Protein AF-A0A954LHK4-F1 (afdb_monomer_lite)

Foldseek 3Di:
DADFLLRLVVVVVVDPVDDFDAADDDDDPPDDDDDDDDPDAFEAADAVQLTQKDKNVSAQDLDDPDVVLLQQLQVVLCVVQVLQVLDDDDPDDSSVSVVVLLVVLQVVQQPDDDPDDPDGGQDAQLSSQLVVVVSSVVSVRDGDCNHQNDSSSVSLNSSLSSSRSRMHMAGDVCSQVVVVVCVVVVHHYYYDYSDYPCRVSVSVVRVCVVPDDDPPD

pLDDT: mean 91.32, std 6.83, range [47.91, 98.25]

Sequence (217 aa):
MAKTLQEYADWLDEREDLLWPKPPKAEAPKATPFLKPVSGVRVVAWNLYGTLLRIADGDLLFEVPQELRMQIALEKVDGEFNMWNHMYRKPIAPWKYLLEQYQKFLERQRMVGTKHKGDVPEVNSSQVWRQILAQLEEKDYEYDTDLYGDMEELSEKVAYFYHASLQGVEAAPNALDALKRVANNHLAQGVIADAQPFTLPQFLRCLKTQGTLPPLG

Secondary structure (DSSP, 8-state):
-PPPHHHHHHHHHT-TT-----PPPP---SS----PPPTT--EEEE-TBTTTEEETTSS--SS-S-HHHHHHHHHHHHHHHT-GGGS---SS-HHHHHHHHHHHHHHHHHTSPPSSTTPPPPP-HHHHHHHHHHHHHTTT----HHHH-SHHHHHHHHHHHHHHHHS-EEEPTTHHHHHHHHHHTT-EEEE-S---TTHHHHHHHHHHTTSPPPP--

Radius of gyration: 19.49 Å; chains: 1; bounding box: 48×43×49 Å

Structure (mmCIF, N/CA/C/O backbone):
data_AF-A0A954LHK4-F1
#
_entry.id   AF-A0A954LHK4-F1
#
loop_
_atom_site.group_PDB
_atom_site.id
_atom_site.type_symbol
_atom_site.label_atom_id
_atom_site.label_alt_id
_atom_site.label_comp_id
_atom_site.label_asym_id
_atom_site.label_entity_id
_atom_site.label_seq_id
_atom_site.pdbx_PDB_ins_code
_atom_site.Cartn_x
_atom_site.Cartn_y
_atom_site.Cartn_z
_atom_site.occupancy
_atom_site.B_iso_or_equiv
_atom_site.auth_seq_id
_atom_site.auth_comp_id
_atom_site.auth_asym_id
_atom_site.auth_atom_id
_atom_site.pdbx_PDB_model_num
ATOM 1 N N . MET A 1 1 ? 9.747 -22.593 -2.222 1.00 70.75 1 MET A N 1
ATOM 2 C CA . MET A 1 1 ? 8.441 -21.902 -2.221 1.00 70.75 1 MET A CA 1
ATOM 3 C C . MET A 1 1 ? 8.739 -20.456 -1.933 1.00 70.75 1 MET A C 1
ATOM 5 O O . MET A 1 1 ? 9.497 -20.212 -0.999 1.00 70.75 1 MET A O 1
ATOM 9 N N . ALA A 1 2 ? 8.208 -19.556 -2.752 1.00 91.25 2 ALA A N 1
ATOM 10 C CA . ALA A 1 2 ? 8.415 -18.132 -2.575 1.00 91.25 2 ALA A CA 1
ATOM 11 C C . ALA A 1 2 ? 7.829 -17.618 -1.263 1.00 91.25 2 ALA A C 1
ATOM 13 O O . ALA A 1 2 ? 6.961 -18.264 -0.670 1.00 91.25 2 ALA A O 1
ATOM 14 N N . LYS A 1 3 ? 8.306 -16.454 -0.807 1.00 93.06 3 LYS A N 1
ATOM 15 C CA . LYS A 1 3 ? 7.706 -15.785 0.348 1.00 93.06 3 LYS A CA 1
ATOM 16 C C . LYS A 1 3 ? 6.280 -15.374 -0.003 1.00 93.06 3 LYS A C 1
ATOM 18 O O . LYS A 1 3 ? 6.045 -14.717 -1.021 1.00 93.06 3 LYS A O 1
ATOM 23 N N . THR A 1 4 ? 5.339 -15.676 0.880 1.00 95.44 4 THR A N 1
ATOM 24 C CA . THR A 1 4 ? 4.012 -15.053 0.854 1.00 95.44 4 THR A CA 1
ATOM 25 C C . THR A 1 4 ? 4.139 -13.534 0.996 1.00 95.44 4 THR A C 1
ATOM 27 O O . THR A 1 4 ? 5.152 -13.014 1.469 1.00 95.44 4 THR A O 1
ATOM 30 N N . LEU A 1 5 ? 3.097 -12.785 0.630 1.00 94.94 5 LEU A N 1
ATOM 31 C CA . LEU A 1 5 ? 3.099 -11.326 0.777 1.00 94.94 5 LEU A CA 1
ATOM 32 C C . LEU A 1 5 ? 3.326 -10.872 2.231 1.00 94.94 5 LEU A C 1
ATOM 34 O O . LEU A 1 5 ? 4.011 -9.880 2.469 1.00 94.94 5 LEU A O 1
ATOM 38 N N . GLN A 1 6 ? 2.804 -11.626 3.205 1.00 93.19 6 GLN A N 1
ATOM 39 C CA . GLN A 1 6 ? 3.033 -11.371 4.629 1.00 93.19 6 GLN A CA 1
ATOM 40 C C . GLN A 1 6 ? 4.496 -11.611 5.023 1.00 93.19 6 GLN A C 1
ATOM 42 O O . GLN A 1 6 ? 5.084 -10.765 5.688 1.00 93.19 6 GLN A O 1
ATOM 47 N N . GLU A 1 7 ? 5.097 -12.723 4.594 1.00 94.38 7 GLU A N 1
ATOM 48 C CA . GLU A 1 7 ? 6.509 -13.025 4.873 1.00 94.38 7 GLU A CA 1
ATOM 49 C C . GLU A 1 7 ? 7.456 -12.046 4.174 1.00 94.38 7 GLU A C 1
ATOM 51 O O . GLU A 1 7 ? 8.513 -11.727 4.712 1.00 94.38 7 GLU A O 1
ATOM 56 N N . TYR A 1 8 ? 7.089 -11.560 2.986 1.00 95.50 8 TYR A N 1
ATOM 57 C CA . TYR A 1 8 ? 7.820 -10.503 2.292 1.00 95.50 8 TYR A CA 1
ATOM 58 C C . TYR A 1 8 ? 7.736 -9.176 3.055 1.00 95.50 8 TYR A C 1
ATOM 60 O O . TYR A 1 8 ? 8.753 -8.519 3.258 1.00 95.50 8 TYR A O 1
ATOM 68 N N . ALA A 1 9 ? 6.546 -8.804 3.535 1.00 93.12 9 ALA A N 1
ATOM 69 C CA . ALA A 1 9 ? 6.359 -7.605 4.345 1.00 93.12 9 ALA A CA 1
ATOM 70 C C . ALA A 1 9 ? 7.125 -7.668 5.677 1.00 93.12 9 ALA A C 1
ATOM 72 O O . ALA A 1 9 ? 7.743 -6.676 6.053 1.00 93.12 9 ALA A O 1
ATOM 73 N N . ASP A 1 10 ? 7.109 -8.818 6.361 1.00 91.75 10 ASP A N 1
ATOM 74 C CA . ASP A 1 10 ? 7.865 -9.025 7.601 1.00 91.75 10 ASP A CA 1
ATOM 75 C C . ASP A 1 10 ? 9.392 -9.011 7.320 1.00 91.75 10 ASP A C 1
ATOM 77 O O . ASP A 1 10 ? 10.141 -8.386 8.063 1.00 91.75 10 ASP A O 1
ATOM 81 N N . TRP A 1 11 ? 9.860 -9.591 6.203 1.00 93.94 11 TRP A N 1
ATOM 82 C CA . TRP A 1 11 ? 11.271 -9.519 5.774 1.00 93.94 11 TRP A CA 1
ATOM 83 C C . TRP A 1 11 ? 11.741 -8.085 5.478 1.00 93.94 11 TRP A C 1
ATOM 85 O O . TRP A 1 11 ? 12.868 -7.721 5.809 1.00 93.94 11 TRP A O 1
ATOM 95 N N . LEU A 1 12 ? 10.886 -7.246 4.886 1.00 93.38 12 LEU A N 1
ATOM 96 C CA . LEU A 1 12 ? 11.200 -5.834 4.637 1.00 93.38 12 LEU A CA 1
ATOM 97 C C . LEU A 1 12 ? 11.361 -5.014 5.926 1.00 93.38 12 LEU A C 1
ATOM 99 O O . LEU A 1 12 ? 12.085 -4.021 5.915 1.00 93.38 12 LEU A O 1
ATOM 103 N N . ASP A 1 13 ? 10.709 -5.403 7.025 1.00 87.50 13 ASP A N 1
ATOM 104 C CA . ASP A 1 13 ? 10.853 -4.729 8.323 1.00 87.50 13 ASP A CA 1
ATOM 105 C C . ASP A 1 13 ? 12.205 -5.037 8.996 1.00 87.50 13 ASP A C 1
ATOM 107 O O . ASP A 1 13 ? 12.680 -4.246 9.811 1.00 87.50 13 ASP A O 1
ATOM 111 N N . GLU A 1 14 ? 12.842 -6.157 8.642 1.00 90.94 14 GLU A N 1
ATOM 112 C CA . GLU A 1 14 ? 14.173 -6.550 9.133 1.00 90.94 14 GLU A CA 1
ATOM 113 C C . GLU A 1 14 ? 15.313 -5.805 8.413 1.00 90.94 14 GLU A C 1
ATOM 115 O O . GLU A 1 14 ? 16.465 -5.847 8.849 1.00 90.94 14 GLU A O 1
ATOM 120 N N . ARG A 1 15 ? 15.008 -5.106 7.312 1.00 92.25 15 ARG A N 1
ATOM 121 C CA . ARG A 1 15 ? 15.984 -4.386 6.488 1.00 92.25 15 ARG A CA 1
ATOM 122 C C . ARG A 1 15 ? 16.238 -2.971 6.996 1.00 92.25 15 ARG A C 1
ATOM 124 O O . ARG A 1 15 ? 15.402 -2.080 6.865 1.00 92.25 15 ARG A O 1
ATOM 131 N N . GLU A 1 16 ? 17.446 -2.736 7.503 1.00 88.56 16 GLU A N 1
ATOM 132 C CA . GLU A 1 16 ? 17.881 -1.414 7.982 1.00 88.56 16 GLU A CA 1
ATOM 133 C C . GLU A 1 16 ? 18.228 -0.428 6.850 1.00 88.56 16 GLU A C 1
ATOM 135 O O . GLU A 1 16 ? 18.296 0.780 7.080 1.00 88.56 16 GLU A O 1
ATOM 140 N N . ASP A 1 17 ? 18.440 -0.916 5.624 1.00 90.31 17 ASP A N 1
ATOM 141 C CA . ASP A 1 17 ? 18.815 -0.093 4.469 1.00 90.31 17 ASP A CA 1
ATOM 142 C C . ASP A 1 17 ? 17.629 0.671 3.847 1.00 90.31 17 ASP A C 1
ATOM 144 O O . ASP A 1 17 ? 17.823 1.610 3.069 1.00 90.31 17 ASP A O 1
ATOM 148 N N . LEU A 1 18 ? 16.394 0.321 4.222 1.00 90.50 18 LEU A N 1
ATOM 149 C CA . LEU A 1 18 ? 15.172 0.914 3.685 1.00 90.50 18 LEU A CA 1
ATOM 150 C C . LEU A 1 18 ? 14.596 1.987 4.621 1.00 90.50 18 LEU A C 1
ATOM 152 O O . LEU A 1 18 ? 14.140 1.726 5.731 1.00 90.50 18 LEU A O 1
ATOM 156 N N . LEU A 1 19 ? 14.542 3.229 4.133 1.00 91.00 19 LEU A N 1
ATOM 157 C CA . LEU A 1 19 ? 13.935 4.348 4.860 1.00 91.00 19 LEU A CA 1
ATOM 158 C C . LEU A 1 19 ? 12.483 4.568 4.438 1.00 91.00 19 LEU A C 1
ATOM 160 O O . LEU A 1 19 ? 12.226 5.182 3.403 1.00 91.00 19 LEU A O 1
ATOM 164 N N . TRP A 1 20 ? 11.521 4.123 5.240 1.00 93.19 20 TRP A N 1
ATOM 165 C CA . TRP A 1 20 ? 10.095 4.309 4.951 1.00 93.19 20 TRP A CA 1
ATOM 166 C C . TRP A 1 20 ? 9.589 5.712 5.333 1.00 93.19 20 TRP A C 1
ATOM 168 O O . TRP A 1 20 ? 9.984 6.244 6.379 1.00 93.19 20 TRP A O 1
ATOM 178 N N . PRO A 1 21 ? 8.698 6.332 4.532 1.00 94.31 21 PRO A N 1
ATOM 179 C CA . PRO A 1 21 ? 8.002 7.541 4.958 1.00 94.31 21 PRO A CA 1
ATOM 180 C C . PRO A 1 21 ? 7.190 7.269 6.231 1.00 94.31 21 PRO A C 1
ATOM 182 O O . PRO A 1 21 ? 6.645 6.184 6.427 1.00 94.31 21 PRO A O 1
ATOM 185 N N . LYS A 1 22 ? 7.066 8.281 7.091 1.00 92.38 22 LYS A N 1
ATOM 186 C CA . LYS A 1 22 ? 6.182 8.243 8.264 1.00 92.38 22 LYS A CA 1
ATOM 187 C C . LYS A 1 22 ? 4.987 9.163 8.035 1.00 92.38 22 LYS A C 1
ATOM 189 O O . LYS A 1 22 ? 5.164 10.222 7.427 1.00 92.38 22 LYS A O 1
ATOM 194 N N . PRO A 1 23 ? 3.785 8.798 8.506 1.00 92.06 23 PRO A N 1
ATOM 195 C CA . PRO A 1 23 ? 2.666 9.726 8.467 1.00 92.06 23 PRO A CA 1
ATOM 196 C C . PRO A 1 23 ? 2.958 10.951 9.364 1.00 92.06 23 PRO A C 1
ATOM 198 O O . PRO A 1 23 ? 3.746 10.847 10.313 1.00 92.06 23 PRO A O 1
ATOM 201 N N . PRO A 1 24 ? 2.346 12.123 9.094 1.00 86.88 24 PRO A N 1
ATOM 202 C CA . PRO A 1 24 ? 2.445 13.308 9.953 1.00 86.88 24 PRO A CA 1
ATOM 203 C C . PRO A 1 24 ? 2.086 12.977 11.401 1.00 86.88 24 PRO A C 1
ATOM 205 O O . PRO A 1 24 ? 1.338 12.038 11.625 1.00 86.88 24 PRO A O 1
ATOM 208 N N . LYS A 1 25 ? 2.554 13.730 12.402 1.00 86.94 25 LYS A N 1
ATOM 209 C CA . LYS A 1 25 ? 2.157 13.484 13.803 1.00 86.94 25 LYS A CA 1
ATOM 210 C C . LYS A 1 25 ? 0.661 13.756 14.001 1.00 86.94 25 LYS A C 1
ATOM 212 O O . LYS A 1 25 ? 0.128 14.705 13.439 1.00 86.94 25 LYS A O 1
ATOM 217 N N . ALA A 1 26 ? -0.008 12.936 14.814 1.00 84.00 26 ALA A N 1
ATOM 218 C CA . ALA A 1 26 ? -1.402 13.181 15.170 1.00 84.00 26 ALA A CA 1
ATOM 219 C C . ALA A 1 26 ? -1.487 14.398 16.086 1.00 84.00 26 ALA A C 1
ATOM 221 O O . ALA A 1 26 ? -0.853 14.429 17.142 1.00 84.00 26 ALA A O 1
ATOM 222 N N . GLU A 1 27 ? -2.322 15.358 15.712 1.00 82.94 27 GLU A N 1
ATOM 223 C CA . GLU A 1 27 ? -2.696 16.468 16.575 1.00 82.94 27 GLU A CA 1
ATOM 224 C C . GLU A 1 27 ? -4.107 16.219 17.094 1.00 82.94 27 GLU A C 1
ATOM 226 O O . GLU A 1 27 ? -5.072 16.161 16.332 1.00 82.94 27 GLU A O 1
ATOM 231 N N . ALA A 1 28 ? -4.230 16.023 18.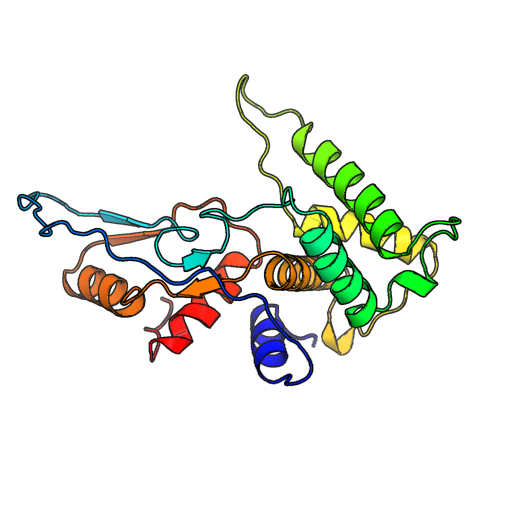408 1.00 80.25 28 ALA A N 1
ATOM 232 C CA . ALA A 1 28 ? -5.539 15.877 19.021 1.00 80.25 28 ALA A CA 1
ATOM 233 C C . ALA A 1 28 ? -6.287 17.219 18.937 1.00 80.25 28 ALA A C 1
ATOM 235 O O . ALA A 1 28 ? -5.720 18.254 19.314 1.00 80.25 28 ALA A O 1
ATOM 236 N N . PRO A 1 29 ? -7.554 17.237 18.490 1.00 82.75 29 PRO A N 1
ATOM 237 C CA . PRO A 1 29 ? -8.342 18.456 18.525 1.00 82.75 29 PRO A CA 1
ATOM 238 C C . PRO A 1 29 ? -8.488 18.929 19.976 1.00 82.75 29 PRO A C 1
ATOM 240 O O . PRO A 1 29 ? -8.662 18.125 20.893 1.00 82.75 29 PRO A O 1
ATOM 243 N N . LYS A 1 30 ? -8.458 20.249 20.194 1.00 85.62 30 LYS A N 1
ATOM 244 C CA . LYS A 1 30 ? -8.741 20.868 21.502 1.00 85.62 30 LYS A CA 1
ATOM 245 C C . LYS A 1 30 ? -10.246 20.834 21.795 1.00 85.62 30 LYS A C 1
ATOM 247 O O . LYS A 1 30 ? -10.891 21.873 21.889 1.00 85.62 30 LYS A O 1
ATOM 252 N N . ALA A 1 31 ? -10.805 19.635 21.892 1.00 84.94 31 ALA A N 1
ATOM 253 C CA . ALA A 1 31 ? -12.215 19.391 22.147 1.00 84.94 31 ALA A CA 1
ATOM 254 C C . ALA A 1 31 ? -12.370 18.356 23.263 1.00 84.94 31 ALA A C 1
ATOM 256 O O . ALA A 1 31 ? -11.647 17.363 23.309 1.00 84.94 31 ALA A O 1
ATOM 257 N N . THR A 1 32 ? -13.330 18.576 24.161 1.00 83.06 32 THR A N 1
ATOM 258 C CA . THR A 1 32 ? -13.725 17.565 25.143 1.00 83.06 32 THR A CA 1
ATOM 259 C C . THR A 1 32 ? -14.507 16.471 24.415 1.00 83.06 32 THR A C 1
ATOM 261 O O . THR A 1 32 ? -15.541 16.787 23.820 1.00 83.06 32 THR A O 1
ATOM 264 N N . PRO A 1 33 ? -14.060 15.202 24.441 1.00 78.44 33 PRO A N 1
ATOM 265 C CA . PRO A 1 33 ? -14.815 14.117 23.835 1.00 78.44 33 PRO A CA 1
ATOM 266 C C . PRO A 1 33 ? -16.199 14.028 24.481 1.00 78.44 33 PRO A C 1
ATOM 268 O O . PRO A 1 33 ? -16.317 13.874 25.696 1.00 78.44 33 PRO A O 1
ATOM 271 N N . PHE A 1 34 ? -17.251 14.128 23.674 1.00 82.56 34 PHE A N 1
ATOM 272 C CA . PHE A 1 34 ? -18.621 13.943 24.127 1.00 82.56 34 PHE A CA 1
ATOM 273 C C . PHE A 1 34 ? -19.373 13.100 23.107 1.00 82.56 34 PHE A C 1
ATOM 275 O O . PHE A 1 34 ? -19.507 13.481 21.947 1.00 82.56 34 PHE A O 1
ATOM 282 N N . LEU A 1 35 ? -19.885 11.958 23.554 1.00 77.44 35 LEU A N 1
ATOM 283 C CA . LEU A 1 35 ? -20.769 11.116 22.767 1.00 77.44 35 LEU A CA 1
ATOM 284 C C . LEU A 1 35 ? -21.918 10.670 23.668 1.00 77.44 35 LEU A C 1
ATOM 286 O O . LEU A 1 35 ? -21.689 10.077 24.723 1.00 77.44 35 LEU A O 1
ATOM 290 N N . LYS A 1 36 ? -23.160 10.954 23.263 1.00 85.25 36 LYS A N 1
ATOM 291 C CA . LYS A 1 36 ? -24.324 10.350 23.919 1.00 85.25 36 LYS A CA 1
ATOM 292 C C . LYS A 1 36 ? -24.290 8.847 23.630 1.00 85.25 36 LYS A C 1
ATOM 294 O O . LYS A 1 36 ? -24.187 8.497 22.454 1.00 85.25 36 LYS A O 1
ATOM 299 N N . PRO A 1 37 ? -24.378 7.968 24.643 1.00 80.12 37 PRO A N 1
ATOM 300 C CA . PRO A 1 37 ? -24.417 6.534 24.403 1.00 80.12 37 PRO A CA 1
ATOM 301 C C . PRO A 1 37 ? -25.537 6.187 23.421 1.00 80.12 37 PRO A C 1
ATOM 303 O O . PRO A 1 37 ? -26.701 6.515 23.656 1.00 80.12 37 PRO A O 1
ATOM 306 N N . VAL A 1 38 ? -25.176 5.545 22.312 1.00 82.25 38 VAL A N 1
ATOM 307 C CA . VAL A 1 38 ? -26.138 5.024 21.340 1.00 82.25 38 VAL A CA 1
ATOM 308 C C . VAL A 1 38 ? -26.489 3.605 21.768 1.00 82.25 38 VAL A C 1
ATOM 310 O O . VAL A 1 38 ? -25.616 2.741 21.857 1.00 82.25 38 VAL A O 1
ATOM 313 N N . SER A 1 39 ? -27.760 3.361 22.077 1.00 85.88 39 SER A N 1
ATOM 314 C CA . SER A 1 39 ? -28.251 2.026 22.415 1.00 85.88 39 SER A CA 1
ATOM 315 C C . SER A 1 39 ? -28.561 1.217 21.152 1.00 85.88 39 SER A C 1
ATOM 317 O O . SER A 1 39 ? -28.798 1.764 20.078 1.00 85.88 39 SER A O 1
ATOM 319 N N . GLY A 1 40 ? -28.550 -0.113 21.272 1.00 88.62 40 GLY A N 1
ATOM 320 C CA . GLY A 1 40 ? -28.952 -1.005 20.178 1.00 88.62 40 GLY A CA 1
ATOM 321 C C . GLY A 1 40 ? -27.881 -1.281 19.118 1.00 88.62 40 GLY A C 1
ATOM 322 O O . GLY A 1 40 ? -28.173 -1.995 18.163 1.00 88.62 40 GLY A O 1
ATOM 323 N N . VAL A 1 41 ? -26.646 -0.797 19.290 1.00 89.56 41 VAL A N 1
ATOM 324 C CA . VAL A 1 41 ? -25.524 -1.175 18.415 1.00 89.56 41 VAL A CA 1
ATOM 325 C C . VAL A 1 41 ? -25.293 -2.689 18.502 1.00 89.56 41 VAL A C 1
ATOM 327 O O . VAL A 1 41 ? -25.293 -3.275 19.588 1.00 89.56 41 VAL A O 1
ATOM 330 N N . ARG A 1 42 ? -25.152 -3.332 17.339 1.00 91.44 42 ARG A N 1
ATOM 331 C CA . ARG A 1 42 ? -24.885 -4.776 17.194 1.00 91.44 42 ARG A CA 1
ATOM 332 C C . ARG A 1 42 ? -23.645 -5.069 16.355 1.00 91.44 42 ARG A C 1
ATOM 334 O O . ARG A 1 42 ? -23.046 -6.127 16.519 1.00 91.44 42 ARG A O 1
ATOM 341 N N . VAL A 1 43 ? -23.287 -4.138 15.470 1.00 93.94 43 VAL A N 1
ATOM 342 C CA . VAL A 1 43 ? -22.202 -4.283 14.502 1.00 93.94 43 VAL A CA 1
ATOM 343 C C . VAL A 1 43 ? -21.364 -3.008 14.481 1.00 93.94 43 VAL A C 1
ATOM 345 O O . VAL A 1 43 ? -21.924 -1.912 14.535 1.00 93.94 43 VAL A O 1
ATOM 348 N N . VAL A 1 44 ? -20.045 -3.156 14.372 1.00 93.44 44 VAL A N 1
ATOM 349 C CA . VAL A 1 44 ? -19.099 -2.066 14.100 1.00 93.44 44 VAL A CA 1
ATOM 350 C C . VAL A 1 44 ? -18.392 -2.346 12.775 1.00 93.44 44 VAL A C 1
ATOM 352 O O . VAL A 1 44 ? -17.714 -3.360 12.632 1.00 93.44 44 VAL A O 1
ATOM 355 N N . ALA A 1 45 ? -18.559 -1.454 11.801 1.00 94.94 45 ALA A N 1
ATOM 356 C CA . ALA A 1 45 ? -17.830 -1.505 10.539 1.00 94.94 45 ALA A CA 1
ATOM 357 C C . ALA A 1 45 ? -16.676 -0.500 10.575 1.00 94.94 45 ALA A C 1
ATOM 359 O O . ALA A 1 45 ? -16.884 0.673 10.890 1.00 94.94 45 ALA A O 1
ATOM 360 N N . TRP A 1 46 ? -15.471 -0.964 10.261 1.00 94.38 46 TRP A N 1
ATOM 361 C CA . TRP A 1 46 ? -14.257 -0.158 10.275 1.00 94.38 46 TRP A CA 1
ATOM 362 C C . TRP A 1 46 ? -13.813 0.176 8.856 1.00 94.38 46 TRP A C 1
ATOM 364 O O . TRP A 1 46 ? -13.651 -0.730 8.041 1.00 94.38 46 TRP A O 1
ATOM 374 N N . ASN A 1 47 ? -13.519 1.449 8.594 1.00 94.12 47 ASN A N 1
ATOM 375 C CA . ASN A 1 47 ? -12.579 1.783 7.529 1.00 94.12 47 ASN A CA 1
ATOM 376 C C . ASN A 1 47 ? -11.144 1.491 8.017 1.00 94.12 47 ASN A C 1
ATOM 378 O O . ASN A 1 47 ? -10.881 1.464 9.226 1.00 94.12 47 ASN A O 1
ATOM 382 N N . LEU A 1 48 ? -10.208 1.261 7.098 1.00 94.31 48 LEU A N 1
ATOM 383 C CA . LEU A 1 48 ? -8.802 1.026 7.430 1.00 94.31 48 LEU A CA 1
ATOM 384 C C . LEU A 1 48 ? -8.009 2.325 7.383 1.00 94.31 48 LEU A C 1
ATOM 386 O O . LEU A 1 48 ? -7.671 2.875 8.433 1.00 94.31 48 LEU A O 1
ATOM 390 N N . TYR A 1 49 ? -7.729 2.816 6.180 1.00 94.69 49 TYR A N 1
ATOM 391 C CA . TYR A 1 49 ? -6.968 4.040 5.961 1.00 94.69 49 TYR A CA 1
ATOM 392 C C . TYR A 1 49 ? -7.733 5.249 6.513 1.00 94.69 49 TYR A C 1
ATOM 394 O O . TYR A 1 49 ? -8.941 5.373 6.337 1.00 94.69 49 TYR A O 1
ATOM 402 N N . GLY A 1 50 ? -7.052 6.066 7.312 1.00 91.56 50 GLY A N 1
ATOM 403 C CA . GLY A 1 50 ? -7.637 7.221 7.994 1.00 91.56 50 GLY A CA 1
ATOM 404 C C . GLY A 1 50 ? -8.408 6.896 9.278 1.00 91.56 50 GLY A C 1
ATOM 405 O O . GLY A 1 50 ? -8.779 7.817 10.001 1.00 91.56 50 GLY A O 1
ATOM 406 N N . THR A 1 51 ? -8.628 5.614 9.605 1.00 93.38 51 THR A N 1
ATOM 407 C CA . THR A 1 51 ? -9.362 5.188 10.814 1.00 93.38 51 THR A CA 1
ATOM 408 C C . THR A 1 51 ? -8.525 4.272 11.706 1.00 93.38 51 THR A C 1
ATOM 410 O O . THR A 1 51 ? -8.063 4.705 12.760 1.00 93.38 51 THR A O 1
ATOM 413 N N . LEU A 1 52 ? -8.307 3.014 11.308 1.00 94.88 52 LEU A N 1
ATOM 414 C CA . LEU A 1 52 ? -7.462 2.073 12.058 1.00 94.88 52 LEU A CA 1
ATOM 415 C C . LEU A 1 52 ? -5.979 2.220 11.704 1.00 94.88 52 LEU A C 1
ATOM 417 O O . LEU A 1 52 ? -5.107 1.951 12.533 1.00 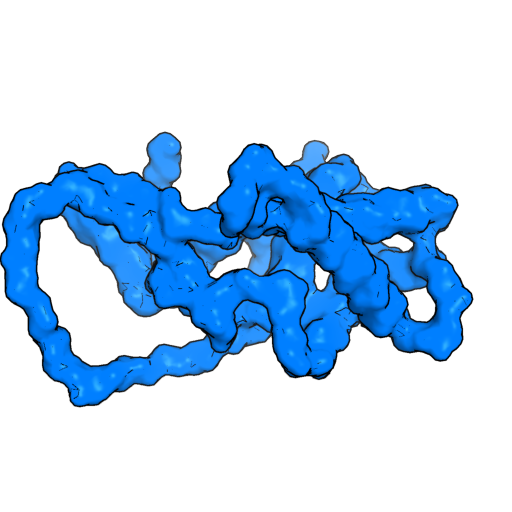94.88 52 LEU A O 1
ATOM 421 N N . LEU A 1 53 ? -5.697 2.682 10.488 1.00 95.12 53 LEU A N 1
ATOM 422 C CA . LEU A 1 53 ? -4.376 3.049 10.008 1.00 95.12 53 LEU A CA 1
ATOM 423 C C . LEU A 1 53 ? -4.314 4.554 9.801 1.00 95.12 53 LEU A C 1
ATOM 425 O O . LEU A 1 53 ? -5.149 5.143 9.121 1.00 95.12 53 LEU A O 1
ATOM 429 N N . ARG A 1 54 ? -3.283 5.181 10.349 1.00 94.94 54 ARG A N 1
ATOM 430 C CA . ARG A 1 54 ? -2.927 6.555 10.018 1.00 94.94 54 ARG A CA 1
ATOM 431 C C . ARG A 1 54 ? -2.030 6.526 8.800 1.00 94.94 54 ARG A C 1
ATOM 433 O O . ARG A 1 54 ? -0.997 5.866 8.813 1.00 94.94 54 ARG A O 1
ATOM 440 N N . ILE A 1 55 ? -2.433 7.254 7.772 1.00 94.44 55 ILE A N 1
ATOM 441 C CA . ILE A 1 55 ? -1.723 7.355 6.502 1.00 94.44 55 ILE A CA 1
ATOM 442 C C . ILE A 1 55 ? -1.496 8.827 6.165 1.00 94.44 55 ILE A C 1
ATOM 444 O O . ILE A 1 55 ? -2.267 9.688 6.594 1.00 94.44 55 ILE A O 1
ATOM 448 N N . ALA A 1 56 ? -0.414 9.118 5.445 1.00 89.81 56 ALA A N 1
ATOM 449 C CA . ALA A 1 56 ? 0.045 10.483 5.199 1.00 89.81 56 ALA A CA 1
ATOM 450 C C . ALA A 1 56 ? -1.019 11.419 4.598 1.00 89.81 56 ALA A C 1
ATOM 452 O O . ALA A 1 56 ? -1.068 12.588 4.974 1.00 89.81 56 ALA A O 1
ATOM 453 N N . ASP A 1 57 ? -1.873 10.898 3.716 1.00 90.75 57 ASP A N 1
ATOM 454 C CA . ASP A 1 57 ? -2.850 11.684 2.955 1.00 90.75 57 ASP A CA 1
ATOM 455 C C . ASP A 1 57 ? -4.307 11.410 3.387 1.00 90.75 57 ASP A C 1
ATOM 457 O O . ASP A 1 57 ? -5.242 11.791 2.693 1.00 90.75 57 ASP A O 1
ATOM 461 N N . GLY A 1 58 ? -4.517 10.747 4.531 1.00 90.00 58 GLY A N 1
ATOM 462 C CA . GLY A 1 58 ? -5.842 10.343 5.027 1.00 90.00 58 GLY A CA 1
ATOM 463 C C . GLY A 1 58 ? -6.382 9.063 4.384 1.00 90.00 58 GLY A C 1
ATOM 464 O O . GLY A 1 58 ? -6.840 8.186 5.110 1.00 90.00 58 GLY A O 1
ATOM 465 N N . ASP A 1 59 ? -6.193 8.908 3.075 1.00 91.81 59 ASP A N 1
ATOM 466 C CA . ASP A 1 59 ? -6.606 7.739 2.293 1.00 91.81 59 ASP A CA 1
ATOM 467 C C . ASP A 1 59 ? -5.423 7.085 1.559 1.00 91.81 59 ASP A C 1
ATOM 469 O O . ASP A 1 59 ? -4.336 7.665 1.431 1.00 91.81 59 ASP A O 1
ATOM 473 N N . LEU A 1 60 ? -5.630 5.857 1.071 1.00 93.62 60 LEU A N 1
ATOM 474 C CA . LEU A 1 60 ? -4.684 5.193 0.175 1.00 93.62 60 LEU A CA 1
ATOM 475 C C . LEU A 1 60 ? -4.805 5.800 -1.227 1.00 93.62 60 LEU A C 1
ATOM 477 O O . LEU A 1 60 ? -5.852 5.727 -1.865 1.00 93.62 60 LEU A O 1
ATOM 481 N N . LEU A 1 61 ? -3.718 6.385 -1.713 1.00 95.00 61 LEU A N 1
ATOM 482 C CA . LEU A 1 61 ? -3.643 7.040 -3.009 1.00 95.00 61 LEU A CA 1
ATOM 483 C C . LEU A 1 61 ? -2.744 6.246 -3.955 1.00 95.00 61 LEU A C 1
ATOM 485 O O . LEU A 1 61 ? -1.649 5.818 -3.593 1.00 95.00 61 LEU A O 1
ATOM 489 N N . PHE A 1 62 ? -3.195 6.096 -5.199 1.00 95.69 62 PHE A N 1
ATOM 490 C CA . PHE A 1 62 ? -2.395 5.521 -6.284 1.00 95.69 62 PHE A CA 1
ATOM 491 C C . PHE A 1 62 ? -1.347 6.496 -6.819 1.00 95.69 62 PHE A C 1
ATOM 493 O O . PHE A 1 62 ? -0.350 6.061 -7.382 1.00 95.69 62 PHE A O 1
ATOM 500 N N . GLU A 1 63 ? -1.587 7.797 -6.662 1.00 95.38 63 GLU A N 1
ATOM 501 C CA . GLU A 1 63 ? -0.714 8.889 -7.080 1.00 95.38 63 GLU A CA 1
ATOM 502 C C . GLU A 1 63 ? -0.830 10.019 -6.059 1.00 95.38 63 GLU A C 1
ATOM 504 O O . GLU A 1 63 ? -1.923 10.290 -5.557 1.00 95.38 63 GLU A O 1
ATOM 509 N N . VAL A 1 64 ? 0.275 10.708 -5.778 1.00 94.44 64 VAL A N 1
ATOM 510 C CA . VAL A 1 64 ? 0.269 11.894 -4.912 1.00 94.44 64 VAL A CA 1
ATOM 511 C C . VAL A 1 64 ? 0.673 13.139 -5.704 1.00 94.44 64 VAL A C 1
ATOM 513 O O . VAL A 1 64 ? 1.506 13.037 -6.605 1.00 94.44 64 VAL A O 1
ATOM 516 N N . PRO A 1 65 ? 0.155 14.335 -5.364 1.00 91.94 65 PRO A N 1
ATOM 517 C CA . PRO A 1 65 ? 0.480 15.560 -6.099 1.00 91.94 65 PRO A CA 1
ATOM 518 C C . PRO A 1 65 ? 1.963 15.958 -6.046 1.00 91.94 65 PRO A C 1
ATOM 520 O O . PRO A 1 65 ? 2.427 16.735 -6.877 1.00 91.94 65 PRO A O 1
ATOM 523 N N . GLN A 1 66 ? 2.712 15.483 -5.046 1.00 94.50 66 GLN A N 1
ATOM 524 C CA . GLN A 1 66 ? 4.120 15.836 -4.882 1.00 94.50 66 GLN A CA 1
ATOM 525 C C . GLN A 1 66 ? 5.014 14.951 -5.759 1.00 94.50 66 GLN A C 1
ATOM 527 O O . GLN A 1 66 ? 5.297 13.805 -5.409 1.00 94.50 66 GLN A O 1
ATOM 532 N N . GLU A 1 67 ? 5.536 15.519 -6.847 1.00 94.38 67 GLU A N 1
ATOM 533 C CA . GLU A 1 67 ? 6.425 14.828 -7.797 1.00 94.38 67 GLU A CA 1
ATOM 534 C C . GLU A 1 67 ? 7.629 14.174 -7.104 1.00 94.38 67 GLU A C 1
ATOM 536 O O . GLU A 1 67 ? 7.953 13.029 -7.395 1.00 94.38 67 GLU A O 1
ATOM 541 N N . LEU A 1 68 ? 8.233 14.840 -6.113 1.00 95.31 68 LEU A N 1
ATOM 542 C CA . LEU A 1 68 ? 9.363 14.283 -5.365 1.00 95.31 68 LEU A CA 1
ATOM 543 C C . LEU A 1 68 ? 9.007 12.977 -4.629 1.00 95.31 68 LEU A C 1
ATOM 545 O O . LEU A 1 68 ? 9.829 12.068 -4.569 1.00 95.31 68 LEU A O 1
ATOM 549 N N . ARG A 1 69 ? 7.787 12.852 -4.085 1.00 95.19 69 ARG A N 1
ATOM 550 C CA . ARG A 1 69 ? 7.341 11.603 -3.438 1.00 95.19 69 ARG A CA 1
ATOM 551 C C . ARG A 1 69 ? 7.159 10.492 -4.467 1.00 95.19 69 ARG A C 1
ATOM 553 O O . ARG A 1 69 ? 7.580 9.369 -4.211 1.00 95.19 69 ARG A O 1
ATOM 560 N N . MET A 1 70 ? 6.581 10.820 -5.625 1.00 97.38 70 MET A N 1
ATOM 561 C CA . MET A 1 70 ? 6.450 9.880 -6.742 1.00 97.38 70 MET A CA 1
ATOM 562 C C . MET A 1 70 ? 7.824 9.414 -7.233 1.00 97.38 70 MET A C 1
ATOM 564 O O . MET A 1 70 ? 8.038 8.214 -7.379 1.00 97.38 70 MET A O 1
ATOM 568 N N . GLN A 1 71 ? 8.766 10.343 -7.417 1.00 97.31 71 GLN A N 1
ATOM 569 C CA . GLN A 1 71 ? 10.143 10.048 -7.805 1.00 97.31 71 GLN A CA 1
ATOM 570 C C . GLN A 1 71 ? 10.798 9.082 -6.816 1.00 97.31 71 GLN A C 1
ATOM 572 O O . GLN A 1 71 ? 11.233 8.011 -7.225 1.00 97.31 71 GLN A O 1
ATOM 577 N N . ILE A 1 72 ? 10.820 9.420 -5.521 1.00 96.75 72 ILE A N 1
ATOM 578 C CA . ILE A 1 72 ? 11.463 8.588 -4.491 1.00 96.75 72 ILE A CA 1
ATOM 579 C C . ILE A 1 72 ? 10.848 7.184 -4.454 1.00 96.75 72 ILE A C 1
ATOM 581 O O . ILE A 1 72 ? 11.574 6.199 -4.343 1.00 96.75 72 ILE A O 1
ATOM 585 N N . ALA A 1 73 ? 9.519 7.072 -4.541 1.00 97.62 73 ALA A N 1
ATOM 586 C CA . ALA A 1 73 ? 8.850 5.775 -4.511 1.00 97.62 73 ALA A CA 1
ATOM 587 C C . ALA A 1 73 ? 9.210 4.908 -5.726 1.00 97.62 73 ALA A C 1
ATOM 589 O O . ALA A 1 73 ? 9.498 3.724 -5.570 1.00 97.62 73 ALA A O 1
ATOM 590 N N . LEU A 1 74 ? 9.238 5.496 -6.922 1.00 97.75 74 LEU A N 1
ATOM 591 C CA . LEU A 1 74 ? 9.546 4.778 -8.160 1.00 97.75 74 LEU A CA 1
ATOM 592 C C . LEU A 1 74 ? 11.032 4.433 -8.295 1.00 97.75 74 LEU A C 1
ATOM 594 O O . LEU A 1 74 ? 11.346 3.349 -8.769 1.00 97.75 74 LEU A O 1
ATOM 598 N N . GLU A 1 75 ? 11.941 5.302 -7.847 1.00 96.50 75 GLU A N 1
ATOM 599 C CA . GLU A 1 75 ? 13.378 4.994 -7.793 1.00 96.50 75 GLU A CA 1
ATOM 600 C C . GLU A 1 75 ? 13.663 3.827 -6.841 1.00 96.50 75 GLU A C 1
ATOM 602 O O . GLU A 1 75 ? 14.480 2.964 -7.149 1.00 96.50 75 GLU A O 1
ATOM 607 N N . LYS A 1 76 ? 12.956 3.752 -5.707 1.00 97.06 76 LYS A N 1
ATOM 608 C CA . LYS A 1 76 ? 13.070 2.606 -4.798 1.00 97.06 76 LYS A CA 1
ATOM 609 C C . LYS A 1 76 ? 12.538 1.319 -5.414 1.00 97.06 76 LYS A C 1
ATOM 611 O O . LYS A 1 76 ? 13.168 0.285 -5.242 1.00 97.06 76 LYS A O 1
ATOM 616 N N . VAL A 1 77 ? 11.396 1.370 -6.106 1.00 97.31 77 VAL A N 1
ATOM 617 C CA . VAL A 1 77 ? 10.860 0.201 -6.828 1.00 97.31 77 VAL A CA 1
ATOM 618 C C . VAL A 1 77 ? 11.868 -0.269 -7.875 1.00 97.31 77 VAL A C 1
ATOM 620 O O . VAL A 1 77 ? 12.200 -1.447 -7.926 1.00 97.31 77 VAL A O 1
ATOM 623 N N . ASP A 1 78 ? 12.405 0.648 -8.675 1.00 94.44 78 ASP A N 1
ATOM 624 C CA . ASP A 1 78 ? 13.417 0.312 -9.672 1.00 94.44 78 ASP A CA 1
ATOM 625 C C . ASP A 1 78 ? 14.658 -0.340 -9.042 1.00 94.44 78 ASP A C 1
ATOM 627 O O . ASP A 1 78 ? 15.123 -1.371 -9.524 1.00 94.44 78 ASP A O 1
ATOM 631 N N . GLY A 1 79 ? 15.149 0.218 -7.932 1.00 94.25 79 GLY A N 1
ATOM 632 C CA . GLY A 1 79 ? 16.293 -0.318 -7.198 1.00 94.25 79 GLY A CA 1
ATOM 633 C C . GLY A 1 79 ? 16.045 -1.695 -6.574 1.00 94.25 79 GLY A C 1
ATOM 634 O O . GLY A 1 79 ? 16.909 -2.560 -6.670 1.00 94.25 79 GLY A O 1
ATOM 635 N N . GLU A 1 80 ? 14.877 -1.915 -5.967 1.00 95.19 80 GLU A N 1
ATOM 636 C CA . GLU A 1 80 ? 14.521 -3.184 -5.310 1.00 95.19 80 GLU A CA 1
ATOM 637 C C . GLU A 1 80 ? 14.336 -4.325 -6.317 1.00 95.19 80 GLU A C 1
ATOM 639 O O . GLU A 1 80 ? 14.779 -5.450 -6.087 1.00 95.19 80 GLU A O 1
ATOM 644 N N . PHE A 1 81 ? 13.693 -4.030 -7.447 1.00 95.88 81 PHE A N 1
ATOM 645 C CA . PHE A 1 81 ? 13.295 -5.036 -8.432 1.00 95.88 81 PHE A CA 1
ATOM 646 C C . PHE A 1 81 ? 14.185 -5.047 -9.684 1.00 95.88 81 PHE A C 1
ATOM 648 O O . PHE A 1 81 ? 13.935 -5.825 -10.600 1.00 95.88 81 PHE A O 1
ATOM 655 N N . ASN A 1 82 ? 15.226 -4.212 -9.749 1.00 93.38 82 ASN A N 1
ATOM 656 C CA . ASN A 1 82 ? 16.182 -4.135 -10.861 1.00 93.38 82 ASN A CA 1
ATOM 657 C C . ASN A 1 82 ? 15.508 -3.991 -12.247 1.00 93.38 82 ASN A C 1
ATOM 659 O O . ASN A 1 82 ? 15.869 -4.657 -13.224 1.00 93.38 82 ASN A O 1
ATOM 663 N N . MET A 1 83 ? 14.493 -3.130 -12.339 1.00 92.31 83 MET A N 1
ATOM 664 C CA . MET A 1 83 ? 13.665 -3.021 -13.547 1.00 92.31 83 MET A CA 1
ATOM 665 C C . MET A 1 83 ? 14.386 -2.284 -14.686 1.00 92.31 83 MET A C 1
ATOM 667 O O . MET A 1 83 ? 14.169 -2.594 -15.859 1.00 92.31 83 MET A O 1
ATOM 671 N N . TRP A 1 84 ? 15.259 -1.326 -14.365 1.00 85.06 84 TRP A N 1
ATOM 672 C CA . TRP A 1 84 ? 15.863 -0.386 -15.315 1.00 85.06 84 TRP A CA 1
ATOM 673 C C . TRP A 1 84 ? 16.533 -1.051 -16.511 1.00 85.06 84 TRP A C 1
ATOM 675 O O . TRP A 1 84 ? 16.352 -0.611 -17.648 1.00 85.06 84 TRP A O 1
ATOM 685 N N . ASN A 1 85 ? 17.276 -2.133 -16.272 1.00 85.56 85 ASN A N 1
ATOM 686 C CA . ASN A 1 85 ? 18.034 -2.824 -17.316 1.00 85.56 85 ASN A CA 1
ATOM 687 C C . ASN A 1 85 ? 17.142 -3.415 -18.420 1.00 85.56 85 ASN A C 1
ATOM 689 O O . ASN A 1 85 ? 17.617 -3.629 -19.536 1.00 85.56 85 ASN A O 1
ATOM 693 N N . HIS A 1 86 ? 15.855 -3.599 -18.127 1.00 87.56 86 HIS A N 1
ATOM 694 C CA . HIS A 1 86 ? 14.867 -4.216 -19.007 1.00 87.56 86 HIS A CA 1
ATOM 695 C C . HIS A 1 86 ? 13.825 -3.203 -19.515 1.00 87.56 8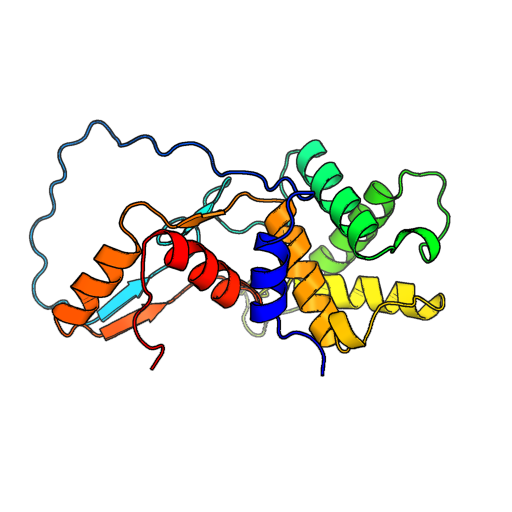6 HIS A C 1
ATOM 697 O O . HIS A 1 86 ? 12.923 -3.549 -20.278 1.00 87.56 86 HIS A O 1
ATOM 703 N N . MET A 1 87 ? 13.954 -1.922 -19.149 1.00 86.19 87 MET A N 1
ATOM 704 C CA . MET A 1 87 ? 13.109 -0.851 -19.679 1.00 86.19 87 MET A CA 1
ATOM 705 C C . MET A 1 87 ? 13.532 -0.433 -21.091 1.00 86.19 87 MET A C 1
ATOM 707 O O . MET A 1 87 ? 14.703 -0.480 -21.479 1.00 86.19 87 MET A O 1
ATOM 711 N N . TYR A 1 88 ? 12.574 0.082 -21.865 1.00 82.19 88 TYR A N 1
ATOM 712 C CA . TYR A 1 88 ? 12.883 0.729 -23.135 1.00 82.19 88 TYR A CA 1
ATOM 713 C C . TYR A 1 88 ? 13.742 1.974 -22.899 1.00 82.19 88 TYR A C 1
ATOM 715 O O . TYR A 1 88 ? 13.333 2.912 -22.215 1.00 82.19 88 TYR A O 1
ATOM 723 N N . ARG A 1 89 ? 14.922 2.011 -23.527 1.00 81.62 89 ARG A N 1
ATOM 724 C CA . ARG A 1 89 ? 15.839 3.150 -23.439 1.00 81.62 89 ARG A CA 1
ATOM 725 C C . ARG A 1 89 ? 15.204 4.393 -24.060 1.00 81.62 89 ARG A C 1
ATOM 727 O O . ARG A 1 89 ? 15.186 4.556 -25.279 1.00 81.62 89 ARG A O 1
ATOM 734 N N . LYS A 1 90 ? 14.712 5.287 -23.208 1.00 85.69 90 LYS A N 1
ATOM 735 C CA . LYS A 1 90 ? 14.318 6.653 -23.558 1.00 85.69 90 LYS A CA 1
ATOM 736 C C . LYS A 1 90 ? 15.319 7.642 -22.945 1.00 85.69 90 LYS A C 1
ATOM 738 O O . LYS A 1 90 ? 15.878 7.346 -21.892 1.00 85.69 90 LYS A O 1
ATOM 743 N N . PRO A 1 91 ? 15.532 8.828 -23.544 1.00 87.88 91 PRO A N 1
ATOM 744 C CA . PRO A 1 91 ? 16.408 9.866 -22.993 1.00 87.88 91 PRO A CA 1
ATOM 745 C C . PRO A 1 91 ? 15.734 10.628 -21.832 1.00 87.88 91 PRO A C 1
ATOM 747 O O . PRO A 1 91 ? 15.706 11.856 -21.810 1.00 87.88 91 PRO A O 1
ATOM 750 N N . ILE A 1 92 ? 15.141 9.900 -20.886 1.00 90.00 92 ILE A N 1
ATOM 751 C CA . ILE A 1 92 ? 14.508 10.423 -19.670 1.00 90.00 92 ILE A CA 1
ATOM 752 C C . ILE A 1 92 ? 15.010 9.627 -18.466 1.00 90.00 92 ILE A C 1
ATOM 754 O O . ILE A 1 92 ? 15.551 8.534 -18.620 1.00 90.00 92 ILE A O 1
ATOM 758 N N . ALA A 1 93 ? 14.831 10.174 -17.264 1.00 90.62 93 ALA A N 1
ATOM 759 C CA . ALA A 1 93 ? 15.176 9.456 -16.043 1.00 90.62 93 ALA A CA 1
ATOM 760 C C . ALA A 1 93 ? 14.345 8.154 -15.911 1.00 90.62 93 ALA A C 1
ATOM 762 O O . ALA A 1 93 ? 13.157 8.178 -16.255 1.00 90.62 93 ALA A O 1
ATOM 763 N N . PRO A 1 94 ? 14.921 7.056 -15.378 1.00 91.50 94 PRO A N 1
ATOM 764 C CA . PRO A 1 94 ? 14.235 5.769 -15.199 1.00 91.50 94 PRO A CA 1
ATOM 765 C C . PRO A 1 94 ? 12.867 5.891 -14.517 1.00 91.50 94 PRO A C 1
ATOM 767 O O . PRO A 1 94 ? 11.856 5.400 -15.017 1.00 91.50 94 PRO A O 1
ATOM 770 N N . TRP A 1 95 ? 12.804 6.650 -13.422 1.00 94.12 95 TRP A N 1
ATOM 771 C CA . TRP A 1 95 ? 11.571 6.845 -12.663 1.00 94.12 95 TRP A CA 1
ATOM 772 C C . TRP A 1 95 ? 10.485 7.578 -13.460 1.00 94.12 95 TRP A C 1
ATOM 774 O O . TRP A 1 95 ? 9.307 7.295 -13.273 1.00 94.12 95 TRP A O 1
ATOM 784 N N . LYS A 1 96 ? 10.851 8.488 -14.379 1.00 94.88 96 LYS A N 1
ATOM 785 C CA . LYS A 1 96 ? 9.881 9.176 -15.251 1.00 94.88 96 LYS A CA 1
ATOM 786 C C . LYS A 1 96 ? 9.286 8.212 -16.263 1.00 94.88 96 LYS A C 1
ATOM 788 O O . LYS A 1 96 ? 8.090 8.264 -16.519 1.00 94.88 96 LYS A O 1
ATOM 793 N N . TYR A 1 97 ? 10.108 7.315 -16.807 1.00 93.56 97 TYR A N 1
ATOM 794 C CA . TYR A 1 97 ? 9.620 6.253 -17.678 1.00 93.56 97 TYR A CA 1
ATOM 795 C C . TYR A 1 97 ? 8.636 5.336 -16.938 1.00 93.56 97 TYR A C 1
ATOM 797 O O . TYR A 1 97 ? 7.546 5.072 -17.451 1.00 93.56 97 TYR A O 1
ATOM 805 N N . LEU A 1 98 ? 8.992 4.893 -15.725 1.00 94.75 98 LEU A N 1
ATOM 806 C CA . LEU A 1 98 ? 8.098 4.099 -14.879 1.00 94.75 98 LEU A CA 1
ATOM 807 C C . LEU A 1 98 ? 6.805 4.845 -14.558 1.00 94.75 98 LEU A C 1
ATOM 809 O O . LEU A 1 98 ? 5.732 4.257 -14.667 1.00 94.75 98 LEU A O 1
ATOM 813 N N . LEU A 1 99 ? 6.894 6.134 -14.220 1.00 96.19 99 LEU A N 1
ATOM 814 C CA . LEU A 1 99 ? 5.732 6.972 -13.947 1.00 96.19 99 LEU A CA 1
ATOM 815 C C . LEU A 1 99 ? 4.797 7.036 -15.160 1.00 96.19 99 LEU A C 1
ATOM 817 O O . LEU A 1 99 ? 3.603 6.806 -15.007 1.00 96.19 99 LEU A O 1
ATOM 821 N N . GLU A 1 100 ? 5.330 7.271 -16.365 1.00 95.50 100 GLU A N 1
ATOM 822 C CA . GLU A 1 100 ? 4.539 7.275 -17.604 1.00 95.50 100 GLU A CA 1
ATOM 823 C C . GLU A 1 100 ? 3.805 5.942 -17.823 1.00 95.50 100 GLU A C 1
ATOM 825 O O . GLU A 1 100 ? 2.629 5.942 -18.194 1.00 95.50 100 GLU A O 1
ATOM 830 N N . GLN A 1 101 ? 4.477 4.801 -17.610 1.00 95.38 101 GLN A N 1
ATOM 831 C CA . GLN A 1 101 ? 3.832 3.489 -17.759 1.00 95.38 101 GLN A CA 1
ATOM 832 C C . GLN A 1 101 ? 2.775 3.259 -16.677 1.00 95.38 101 GLN A C 1
ATOM 834 O O . GLN A 1 101 ? 1.661 2.841 -16.993 1.00 95.38 101 GLN A O 1
ATOM 839 N N . TYR A 1 102 ? 3.092 3.577 -15.424 1.00 97.12 102 TYR A N 1
ATOM 840 C CA . TYR A 1 102 ? 2.175 3.445 -14.299 1.00 97.12 102 TYR A CA 1
ATOM 841 C C . TYR A 1 102 ? 0.905 4.268 -14.511 1.00 97.12 102 TYR A C 1
ATOM 843 O O . TYR A 1 102 ? -0.192 3.715 -14.472 1.00 97.12 102 TYR A O 1
ATOM 851 N N . GLN A 1 103 ? 1.038 5.550 -14.855 1.00 97.00 103 GLN A N 1
ATOM 852 C CA . GLN A 1 103 ? -0.094 6.435 -15.139 1.00 97.00 103 GLN A CA 1
ATOM 853 C C . GLN A 1 103 ? -0.932 5.933 -16.311 1.00 97.00 103 GLN A C 1
ATOM 855 O O . GLN A 1 103 ? -2.157 5.882 -16.228 1.00 97.00 103 GLN A O 1
ATOM 860 N N . LYS A 1 104 ? -0.285 5.485 -17.391 1.00 96.50 104 LYS A N 1
ATOM 861 C CA . LYS A 1 104 ? -0.975 4.909 -18.549 1.00 96.50 104 LYS A CA 1
ATOM 862 C C . LYS A 1 104 ? -1.848 3.711 -18.160 1.00 96.50 104 LYS A C 1
ATOM 864 O O . LYS A 1 104 ? -2.988 3.617 -18.616 1.00 96.50 104 LYS A O 1
ATOM 869 N N . PHE A 1 105 ? -1.329 2.776 -17.365 1.00 96.50 105 PHE A N 1
ATOM 870 C CA . PHE A 1 105 ? -2.080 1.581 -16.966 1.00 96.50 105 PHE A CA 1
ATOM 871 C C . PHE A 1 105 ? -3.116 1.862 -15.878 1.00 96.50 105 PHE A C 1
ATOM 873 O O . PHE A 1 105 ? -4.197 1.272 -15.911 1.00 96.50 105 PHE A O 1
ATOM 880 N N . LEU A 1 106 ? -2.832 2.797 -14.976 1.00 96.31 106 LEU A N 1
ATOM 881 C CA . LEU A 1 106 ? -3.775 3.278 -13.976 1.00 96.31 106 LEU A CA 1
ATOM 882 C C . LEU A 1 106 ? -4.994 3.943 -14.628 1.00 96.31 106 LEU A C 1
ATOM 884 O O . LEU A 1 106 ? -6.128 3.549 -14.357 1.00 96.31 106 LEU A O 1
ATOM 888 N N . GLU A 1 107 ? -4.778 4.878 -15.555 1.00 94.75 107 GLU A N 1
ATOM 889 C CA . GLU A 1 107 ? -5.858 5.521 -16.313 1.00 94.75 107 GLU A CA 1
ATOM 890 C C . GLU A 1 107 ? -6.660 4.503 -17.124 1.00 94.75 107 GLU A C 1
ATOM 892 O O . GLU A 1 107 ? -7.888 4.566 -17.188 1.00 94.75 107 GLU A O 1
ATOM 897 N N . ARG A 1 108 ? -5.991 3.492 -17.691 1.00 93.44 108 ARG A N 1
ATOM 898 C CA . ARG A 1 108 ? -6.683 2.403 -18.387 1.00 93.44 108 ARG A CA 1
ATOM 899 C C . ARG A 1 108 ? -7.658 1.665 -17.473 1.00 93.44 108 ARG A C 1
ATOM 901 O O . ARG A 1 108 ? -8.763 1.378 -17.922 1.00 93.44 108 ARG A O 1
ATOM 908 N N . GLN A 1 109 ? -7.273 1.369 -16.230 1.00 92.31 109 GLN A N 1
ATOM 909 C CA . GLN A 1 109 ? -8.172 0.735 -15.259 1.00 92.31 109 GLN A CA 1
ATOM 910 C C . GLN A 1 109 ? -9.316 1.665 -14.843 1.00 92.31 109 GLN A C 1
ATOM 912 O O . GLN A 1 109 ? -10.466 1.231 -14.810 1.00 92.31 109 GLN A O 1
ATOM 917 N N . ARG A 1 110 ? -9.030 2.954 -14.623 1.00 91.19 110 ARG A N 1
ATOM 918 C CA . ARG A 1 110 ? -10.041 3.978 -14.294 1.00 91.19 110 ARG A CA 1
ATOM 919 C C . ARG A 1 110 ? -11.103 4.160 -15.386 1.00 91.19 110 ARG A C 1
ATOM 921 O O . ARG A 1 110 ? -12.209 4.603 -15.095 1.00 91.19 110 ARG A O 1
ATOM 928 N N . MET A 1 111 ? -10.784 3.817 -16.634 1.00 88.50 111 MET A N 1
ATOM 929 C CA . MET A 1 111 ? -11.694 3.911 -17.782 1.00 88.50 111 MET A CA 1
ATOM 930 C C . MET A 1 111 ? -12.455 2.612 -18.097 1.00 88.50 111 MET A C 1
ATOM 932 O O . MET A 1 111 ? -13.225 2.582 -19.062 1.00 88.50 111 MET A O 1
ATOM 936 N N . VAL A 1 112 ? -12.252 1.525 -17.343 1.00 85.62 112 VAL A N 1
ATOM 937 C CA . VAL A 1 112 ? -12.974 0.267 -17.589 1.00 85.62 112 VAL A CA 1
ATOM 938 C C . VAL A 1 112 ? -14.465 0.475 -17.324 1.00 85.62 112 VAL A C 1
ATOM 940 O O . VAL A 1 112 ? -14.870 0.924 -16.256 1.00 85.62 112 VAL A O 1
ATOM 943 N N . GLY A 1 113 ? -15.291 0.140 -18.319 1.00 75.88 113 GLY A N 1
ATOM 944 C CA . GLY A 1 113 ? -16.741 0.265 -18.220 1.00 75.88 113 GLY A CA 1
ATOM 945 C C . GLY A 1 113 ? -17.307 -0.595 -17.091 1.00 75.88 113 GLY A C 1
ATOM 946 O O . GLY A 1 113 ? -17.026 -1.790 -16.996 1.00 75.88 113 GLY A O 1
ATOM 947 N N . THR A 1 114 ? -18.135 0.017 -16.254 1.00 79.56 114 THR A N 1
ATOM 948 C CA . THR A 1 114 ? -18.830 -0.630 -15.143 1.00 79.56 114 THR A CA 1
ATOM 949 C C . THR A 1 114 ? -20.225 -1.099 -15.562 1.00 79.56 114 THR A C 1
ATOM 951 O O . THR A 1 114 ? -20.793 -0.638 -16.557 1.00 79.56 114 THR A O 1
ATOM 954 N N . LYS A 1 115 ? -20.791 -2.070 -14.829 1.00 77.00 115 LYS A N 1
ATOM 955 C CA . LYS A 1 115 ? -22.113 -2.639 -15.153 1.00 77.00 115 LYS A CA 1
ATOM 956 C C . LYS A 1 115 ? -23.246 -1.628 -14.958 1.00 77.00 115 LYS A C 1
ATOM 958 O O . LYS A 1 115 ? -24.245 -1.713 -15.675 1.00 77.00 115 LYS A O 1
ATOM 963 N N . HIS A 1 116 ? -23.108 -0.688 -14.020 1.00 76.44 116 HIS A N 1
ATOM 964 C CA . HIS A 1 116 ? -24.122 0.323 -13.743 1.00 76.44 116 HIS A CA 1
ATOM 965 C C . HIS A 1 116 ? -23.627 1.735 -14.056 1.00 76.44 116 HIS A C 1
ATOM 967 O O . HIS A 1 116 ? -22.476 2.104 -13.839 1.00 76.44 116 HIS A O 1
ATOM 973 N N . LYS A 1 117 ? -24.537 2.558 -14.584 1.00 72.81 117 LYS A N 1
ATOM 974 C CA . LYS A 1 117 ? -24.249 3.954 -14.910 1.00 72.81 117 LYS A CA 1
ATOM 975 C C . LYS A 1 117 ? -24.001 4.741 -13.621 1.00 72.81 117 LYS A C 1
ATOM 977 O O . LYS A 1 117 ? -24.917 4.882 -12.818 1.00 72.81 117 LYS A O 1
ATOM 982 N N . GLY A 1 118 ? -22.806 5.309 -13.491 1.00 73.12 118 GLY A N 1
ATOM 983 C CA . GLY A 1 118 ? -22.386 6.075 -12.314 1.00 73.12 118 GLY A CA 1
ATOM 984 C C . GLY A 1 118 ? -21.450 5.311 -11.377 1.00 73.12 118 GLY A C 1
ATOM 985 O O . GLY A 1 118 ? -20.885 5.937 -10.486 1.00 73.12 118 GLY A O 1
ATOM 986 N N . ASP A 1 119 ? -21.236 4.012 -11.605 1.00 77.38 119 ASP A N 1
ATOM 987 C CA . ASP A 1 119 ? -20.209 3.254 -10.893 1.00 77.38 119 ASP A CA 1
ATOM 988 C C . ASP A 1 119 ? -18.821 3.698 -11.362 1.00 77.38 119 ASP A C 1
ATOM 990 O O . ASP A 1 119 ? -18.563 3.809 -12.566 1.00 77.38 119 ASP A O 1
ATOM 994 N N . VAL A 1 120 ? -17.921 3.886 -10.403 1.00 75.25 120 VAL A N 1
ATOM 995 C CA . VAL A 1 120 ? -16.494 4.084 -10.656 1.00 75.25 120 VAL A CA 1
ATOM 996 C C . VAL A 1 120 ? -15.819 2.712 -10.584 1.00 75.25 120 VAL A C 1
ATOM 998 O O . VAL A 1 120 ? -16.078 1.978 -9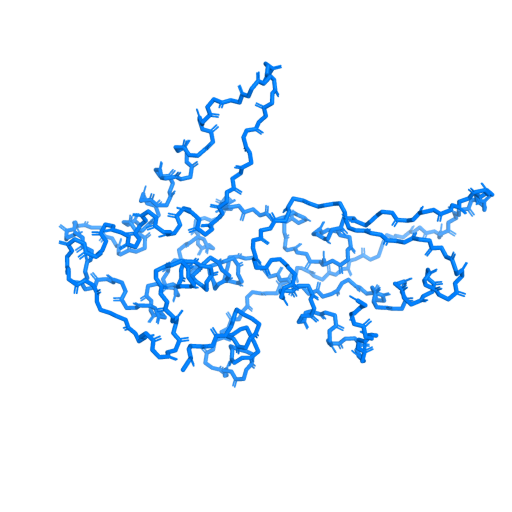.628 1.00 75.25 120 VAL A O 1
ATOM 1001 N N . PRO A 1 121 ? -15.002 2.317 -11.577 1.00 83.81 121 PRO A N 1
ATOM 1002 C CA . PRO A 1 121 ? -14.310 1.038 -11.522 1.00 83.81 121 PRO A CA 1
ATOM 1003 C C . PRO A 1 121 ? -13.317 1.022 -10.360 1.00 83.81 121 PRO A C 1
ATOM 1005 O O . PRO A 1 121 ? -12.554 1.969 -10.158 1.00 83.81 121 PRO A O 1
ATOM 1008 N N . GLU A 1 122 ? -13.318 -0.077 -9.613 1.00 85.94 122 GLU A N 1
ATOM 1009 C CA . GLU A 1 122 ? -12.302 -0.341 -8.604 1.00 85.94 122 GLU A CA 1
ATOM 1010 C C . GLU A 1 122 ? -10.957 -0.595 -9.294 1.00 85.94 122 GLU A C 1
ATOM 1012 O O . GLU A 1 122 ? -10.854 -1.396 -10.228 1.00 85.94 122 GLU A O 1
ATOM 1017 N N . VAL A 1 123 ? -9.924 0.113 -8.842 1.00 92.81 123 VAL A N 1
ATOM 1018 C CA . VAL A 1 123 ? -8.561 -0.047 -9.345 1.00 92.81 123 VAL A CA 1
ATOM 1019 C C . VAL A 1 123 ? -7.824 -1.041 -8.460 1.00 92.81 123 VAL A C 1
ATOM 1021 O O . VAL A 1 123 ? -7.834 -0.922 -7.234 1.00 92.81 123 VAL A O 1
ATOM 1024 N N . ASN A 1 124 ? -7.126 -1.984 -9.089 1.00 95.00 124 ASN A N 1
ATOM 1025 C CA . ASN A 1 124 ? -6.234 -2.904 -8.401 1.00 95.00 124 ASN A CA 1
ATOM 1026 C C . ASN A 1 124 ? -4.771 -2.580 -8.741 1.00 95.00 124 ASN A C 1
ATOM 1028 O O . ASN A 1 124 ? -4.321 -2.750 -9.880 1.00 95.00 124 ASN A O 1
ATOM 1032 N N . SER A 1 125 ? -4.025 -2.149 -7.724 1.00 96.56 125 SER A N 1
ATOM 1033 C CA . SER A 1 125 ? -2.614 -1.771 -7.796 1.00 96.56 125 SER A CA 1
ATOM 1034 C C . SER A 1 125 ? -1.739 -2.915 -8.310 1.00 96.56 125 SER A C 1
ATOM 1036 O O . SER A 1 125 ? -0.899 -2.686 -9.182 1.00 96.56 125 SER A O 1
ATOM 1038 N N . SER A 1 126 ? -1.971 -4.162 -7.873 1.00 97.31 126 SER A N 1
ATOM 1039 C CA . SER A 1 126 ? -1.188 -5.307 -8.366 1.00 97.31 126 SER A CA 1
ATOM 1040 C C . SER A 1 126 ? -1.395 -5.516 -9.863 1.00 97.31 126 SER A C 1
ATOM 1042 O O . SER A 1 126 ? -0.440 -5.753 -10.594 1.00 97.31 126 SER A O 1
ATOM 1044 N N . GLN A 1 127 ? -2.610 -5.295 -10.371 1.00 96.94 127 GLN A N 1
ATOM 1045 C CA . GLN A 1 127 ? -2.884 -5.379 -11.806 1.00 96.94 127 GLN A CA 1
ATOM 1046 C C . GLN A 1 127 ? -2.224 -4.246 -12.604 1.00 96.94 127 GLN A C 1
ATOM 1048 O O . GLN A 1 127 ? -1.853 -4.464 -13.756 1.00 96.94 127 GLN A O 1
ATOM 1053 N N . VAL A 1 128 ? -2.042 -3.050 -12.026 1.00 97.44 128 VAL A N 1
ATOM 1054 C CA . VAL A 1 128 ? -1.273 -1.971 -12.679 1.00 97.44 128 VAL A CA 1
ATOM 1055 C C . VAL A 1 128 ? 0.181 -2.416 -12.841 1.00 97.44 128 VAL A C 1
ATOM 1057 O O . VAL A 1 128 ? 0.719 -2.375 -13.948 1.00 97.44 128 VAL A O 1
ATOM 1060 N N . TRP A 1 129 ? 0.788 -2.920 -11.766 1.00 98.06 129 TRP A N 1
ATOM 1061 C CA . TRP A 1 129 ? 2.172 -3.396 -11.775 1.00 98.06 129 TRP A CA 1
ATOM 1062 C C . TRP A 1 129 ? 2.377 -4.631 -12.645 1.00 98.06 129 TRP A C 1
ATOM 1064 O O . TRP A 1 129 ? 3.357 -4.692 -13.381 1.00 98.06 129 TRP A O 1
ATOM 1074 N N . ARG A 1 130 ? 1.425 -5.566 -12.665 1.00 97.81 130 ARG A N 1
ATOM 1075 C CA . ARG A 1 130 ? 1.455 -6.741 -13.544 1.00 97.81 130 ARG A CA 1
ATOM 1076 C C . ARG A 1 130 ? 1.566 -6.356 -15.017 1.00 97.81 130 ARG A C 1
ATOM 1078 O O . ARG A 1 130 ? 2.296 -7.002 -15.758 1.00 97.81 130 ARG A O 1
ATOM 1085 N N . GLN A 1 131 ? 0.862 -5.310 -15.454 1.00 97.31 131 GLN A N 1
ATOM 1086 C CA . GLN A 1 131 ? 0.951 -4.844 -16.843 1.00 97.31 131 GLN A CA 1
ATOM 1087 C C . GLN A 1 131 ? 2.327 -4.253 -17.166 1.00 97.31 131 GLN A C 1
ATOM 1089 O O . GLN A 1 131 ? 2.834 -4.469 -18.262 1.00 97.31 131 GLN A O 1
ATOM 1094 N N . ILE A 1 132 ? 2.945 -3.543 -16.218 1.00 96.50 132 ILE A N 1
ATOM 1095 C CA . ILE A 1 132 ? 4.313 -3.029 -16.373 1.00 96.50 132 ILE A CA 1
ATOM 1096 C C . ILE A 1 132 ? 5.301 -4.197 -16.442 1.00 96.50 132 ILE A C 1
ATOM 1098 O O . ILE A 1 132 ? 6.113 -4.253 -17.360 1.00 96.50 132 ILE A O 1
ATOM 1102 N N . LEU A 1 133 ? 5.200 -5.151 -15.516 1.00 96.75 133 LEU A N 1
ATOM 1103 C CA . LEU A 1 133 ? 6.070 -6.326 -15.460 1.00 96.75 133 LEU A CA 1
ATOM 1104 C C . LEU A 1 133 ? 5.949 -7.195 -16.719 1.00 96.75 133 LEU A C 1
ATOM 1106 O O . LEU A 1 133 ? 6.966 -7.621 -17.249 1.00 96.75 133 LEU A O 1
ATOM 1110 N N . ALA A 1 134 ? 4.743 -7.375 -17.264 1.00 95.81 134 ALA A N 1
ATOM 1111 C CA . ALA A 1 134 ? 4.543 -8.086 -18.528 1.00 95.81 134 ALA A CA 1
ATOM 1112 C C . ALA A 1 134 ? 5.281 -7.416 -19.705 1.00 95.81 134 ALA A C 1
ATOM 1114 O O . ALA A 1 134 ? 5.831 -8.096 -20.564 1.00 95.81 134 ALA A O 1
ATOM 1115 N N . GLN A 1 135 ? 5.356 -6.079 -19.737 1.00 93.94 135 GLN A N 1
ATOM 1116 C CA . GLN A 1 135 ? 6.157 -5.378 -20.750 1.00 93.94 135 GLN A CA 1
ATOM 1117 C C . GLN A 1 135 ? 7.666 -5.556 -20.548 1.00 93.94 135 GLN A C 1
ATOM 1119 O O . GLN A 1 135 ? 8.419 -5.480 -21.518 1.00 93.94 135 GLN A O 1
ATOM 1124 N N . LEU A 1 136 ? 8.113 -5.732 -19.303 1.00 93.75 136 LEU A N 1
ATOM 1125 C CA . LEU A 1 136 ? 9.511 -6.025 -18.989 1.00 93.75 136 LEU A CA 1
ATOM 1126 C C . LEU A 1 136 ? 9.853 -7.484 -19.330 1.00 93.75 136 LEU A C 1
ATOM 1128 O O . LEU A 1 136 ? 10.946 -7.750 -19.815 1.00 93.75 136 LEU A O 1
ATOM 1132 N N . GLU A 1 137 ? 8.916 -8.417 -19.159 1.00 93.19 137 GLU A N 1
ATOM 1133 C CA . GLU A 1 137 ? 9.066 -9.828 -19.542 1.00 93.19 137 GLU A CA 1
ATOM 1134 C C . GLU A 1 137 ? 9.300 -9.990 -21.055 1.00 93.19 137 GLU A C 1
ATOM 1136 O O . GLU A 1 137 ? 10.160 -10.765 -21.461 1.00 93.19 137 GLU A O 1
ATOM 1141 N N . GLU A 1 138 ? 8.660 -9.170 -21.903 1.00 92.75 138 GLU A N 1
ATOM 1142 C CA . GLU A 1 138 ? 8.963 -9.084 -23.350 1.00 92.75 138 GLU A CA 1
ATOM 1143 C C . GLU A 1 138 ? 10.422 -8.670 -23.661 1.00 92.75 138 GLU A C 1
ATOM 1145 O O . GLU A 1 138 ? 10.851 -8.693 -24.821 1.00 92.75 138 GLU A O 1
ATOM 1150 N N . LYS A 1 139 ? 11.171 -8.226 -22.647 1.00 91.81 139 LYS A N 1
ATOM 1151 C CA . LYS A 1 139 ? 12.587 -7.838 -22.695 1.00 91.81 139 LYS A CA 1
ATOM 1152 C C . LYS A 1 139 ? 13.482 -8.762 -21.882 1.00 91.81 139 LYS A C 1
ATOM 1154 O O . LYS A 1 139 ? 14.569 -8.335 -21.506 1.00 91.81 139 LYS A O 1
ATOM 1159 N N . ASP A 1 140 ? 13.038 -9.993 -21.646 1.00 91.31 140 ASP A N 1
ATOM 1160 C CA . ASP A 1 140 ? 13.785 -11.007 -20.904 1.00 91.31 140 ASP A CA 1
ATOM 1161 C C . ASP A 1 140 ? 14.093 -10.555 -19.461 1.00 91.31 140 ASP A C 1
ATOM 1163 O O . ASP A 1 140 ? 15.182 -10.782 -18.943 1.00 91.31 140 ASP A O 1
ATOM 1167 N N . TYR A 1 141 ? 13.143 -9.863 -18.815 1.00 94.81 141 TYR A N 1
ATOM 1168 C CA . TYR A 1 141 ? 13.265 -9.471 -17.409 1.00 94.81 141 TYR A CA 1
ATOM 1169 C C . TYR A 1 141 ? 13.342 -10.685 -16.487 1.00 94.81 141 TYR A C 1
ATOM 1171 O O . TYR A 1 141 ? 12.401 -11.471 -16.385 1.00 94.81 141 TYR A O 1
ATOM 1179 N N . GLU A 1 142 ? 14.457 -10.781 -15.768 1.00 92.94 142 GLU A N 1
ATOM 1180 C CA . GLU A 1 142 ? 14.706 -11.808 -14.765 1.00 92.94 142 GLU A CA 1
ATOM 1181 C C . GLU A 1 142 ? 14.589 -11.238 -13.349 1.00 92.94 142 GLU A C 1
ATOM 1183 O O . GLU A 1 142 ? 15.031 -10.123 -13.053 1.00 92.94 142 GLU A O 1
ATOM 1188 N N . TYR A 1 143 ? 14.023 -12.040 -12.452 1.00 94.31 143 TYR A N 1
ATOM 1189 C CA . TYR A 1 143 ? 13.894 -11.741 -11.032 1.00 94.31 143 TYR A CA 1
ATOM 1190 C C . TYR A 1 143 ? 14.024 -13.027 -10.211 1.00 94.31 143 TYR A C 1
ATOM 1192 O O . TYR A 1 143 ? 13.927 -14.136 -10.734 1.00 94.31 143 TYR A O 1
ATOM 1200 N N . ASP A 1 144 ? 14.254 -12.879 -8.908 1.00 94.81 144 ASP A N 1
ATOM 1201 C CA . ASP A 1 144 ? 14.372 -14.012 -7.993 1.00 94.81 144 ASP A CA 1
ATOM 1202 C C . ASP A 1 144 ? 12.994 -14.654 -7.743 1.00 94.81 144 ASP A C 1
ATOM 1204 O O . ASP A 1 144 ? 12.216 -14.188 -6.909 1.00 94.81 144 ASP A O 1
ATOM 1208 N N . THR A 1 145 ? 12.678 -15.727 -8.467 1.00 94.56 145 THR A N 1
ATOM 1209 C CA . THR A 1 145 ? 11.414 -16.467 -8.315 1.00 94.56 145 THR A CA 1
ATOM 1210 C C . THR A 1 145 ? 11.318 -17.212 -6.983 1.00 94.56 145 THR A C 1
ATOM 1212 O O . THR A 1 145 ? 10.212 -17.462 -6.505 1.00 94.56 145 THR A O 1
ATOM 1215 N N . ASP A 1 146 ? 12.450 -17.555 -6.358 1.00 94.88 146 ASP A N 1
ATOM 1216 C CA . ASP A 1 146 ? 12.474 -18.202 -5.041 1.00 94.88 146 ASP A CA 1
ATOM 1217 C C . ASP A 1 146 ? 12.138 -17.216 -3.921 1.00 94.88 146 ASP A C 1
ATOM 1219 O O . ASP A 1 146 ? 11.648 -17.623 -2.866 1.00 94.88 146 ASP A O 1
ATOM 1223 N N . LEU A 1 147 ? 12.366 -15.921 -4.140 1.00 94.62 147 LEU A N 1
ATOM 1224 C CA . LEU A 1 147 ? 11.965 -14.856 -3.228 1.00 94.62 147 LEU A CA 1
ATOM 1225 C C . LEU A 1 147 ? 10.569 -14.313 -3.554 1.00 94.62 147 LEU A C 1
ATOM 1227 O O . LEU A 1 147 ? 9.718 -14.206 -2.664 1.00 94.62 147 LEU A O 1
ATOM 1231 N N . TYR A 1 148 ? 10.340 -13.954 -4.817 1.00 96.25 148 TYR A N 1
ATOM 1232 C CA . TYR A 1 148 ? 9.189 -13.162 -5.243 1.00 96.25 148 TYR A CA 1
ATOM 1233 C C . TYR A 1 148 ? 8.007 -13.983 -5.759 1.00 96.25 148 TYR A C 1
ATOM 1235 O O . TYR A 1 148 ? 6.885 -13.479 -5.690 1.00 96.25 148 TYR A O 1
ATOM 1243 N N . GLY A 1 149 ? 8.213 -15.233 -6.170 1.00 96.06 149 GLY A N 1
ATOM 1244 C CA . GLY A 1 149 ? 7.141 -16.104 -6.655 1.00 96.06 149 GLY A CA 1
ATOM 1245 C C . GLY A 1 149 ? 6.895 -15.975 -8.147 1.00 96.06 149 GLY A C 1
ATOM 1246 O O . GLY A 1 149 ? 7.825 -15.704 -8.901 1.00 96.06 149 GLY A O 1
ATOM 1247 N N . ASP A 1 150 ? 5.664 -16.225 -8.576 1.00 95.69 150 ASP A N 1
ATOM 1248 C CA . ASP A 1 150 ? 5.266 -16.004 -9.967 1.00 95.69 150 ASP A CA 1
ATOM 1249 C C . ASP A 1 150 ? 4.971 -14.519 -10.270 1.00 95.69 150 ASP A C 1
ATOM 1251 O O . ASP A 1 150 ? 5.106 -13.637 -9.423 1.00 95.69 150 ASP A O 1
ATOM 1255 N N . MET A 1 151 ? 4.560 -14.222 -11.506 1.00 95.50 151 MET A N 1
ATOM 1256 C CA . MET A 1 151 ? 4.258 -12.856 -11.947 1.00 95.50 151 MET A CA 1
ATOM 1257 C C . MET A 1 151 ? 3.114 -12.201 -11.152 1.00 95.50 151 MET A C 1
ATOM 1259 O O . MET A 1 151 ? 3.094 -10.979 -10.980 1.00 95.50 151 MET A O 1
ATOM 1263 N N . GLU A 1 152 ? 2.139 -12.985 -10.691 1.00 95.88 152 GLU A N 1
ATOM 1264 C CA . GLU A 1 152 ? 1.021 -12.487 -9.893 1.00 95.88 152 GLU A CA 1
ATOM 1265 C C . GLU A 1 152 ? 1.507 -12.135 -8.486 1.00 95.88 152 GLU A C 1
ATOM 1267 O O . GLU A 1 152 ? 1.338 -10.992 -8.050 1.00 95.88 152 GLU A O 1
ATOM 1272 N N . GLU A 1 153 ? 2.230 -13.047 -7.839 1.00 96.62 153 GLU A N 1
ATOM 1273 C CA . GLU A 1 153 ? 2.833 -12.832 -6.523 1.00 96.62 153 GLU A CA 1
ATOM 1274 C C . GLU A 1 153 ? 3.858 -11.687 -6.520 1.00 96.62 153 GLU A C 1
ATOM 1276 O O . GLU A 1 153 ? 3.889 -10.880 -5.585 1.00 96.62 153 GLU A O 1
ATOM 1281 N N . LEU A 1 154 ? 4.678 -11.576 -7.569 1.00 97.69 154 LEU A N 1
ATOM 1282 C CA . LEU A 1 154 ? 5.607 -10.466 -7.764 1.00 97.69 154 LEU A CA 1
ATOM 1283 C C . LEU A 1 154 ? 4.842 -9.145 -7.868 1.00 97.69 154 LEU A C 1
ATOM 1285 O O . LEU A 1 154 ? 5.206 -8.172 -7.210 1.00 97.69 154 LEU A O 1
ATOM 1289 N N . SER A 1 155 ? 3.759 -9.100 -8.649 1.00 98.00 155 SER A N 1
ATOM 1290 C CA . SER A 1 155 ? 2.981 -7.873 -8.837 1.00 98.00 155 SER A CA 1
ATOM 1291 C C . SER A 1 155 ? 2.359 -7.350 -7.537 1.00 98.00 155 SER A C 1
ATOM 1293 O O . SER A 1 155 ? 2.316 -6.137 -7.318 1.00 98.00 155 SER A O 1
ATOM 1295 N N . GLU A 1 156 ? 1.940 -8.239 -6.633 1.00 97.94 156 GLU A N 1
ATOM 1296 C CA . GLU A 1 156 ? 1.450 -7.862 -5.304 1.00 97.94 156 GLU A CA 1
ATOM 1297 C C . GLU A 1 156 ? 2.562 -7.306 -4.411 1.00 97.94 156 GLU A C 1
ATOM 1299 O O . GLU A 1 156 ? 2.357 -6.301 -3.722 1.00 97.94 156 GLU A O 1
ATOM 1304 N N . LYS A 1 157 ? 3.750 -7.921 -4.446 1.00 98.06 157 LYS A N 1
ATOM 1305 C CA . LYS A 1 157 ? 4.926 -7.468 -3.686 1.00 98.06 157 LYS A CA 1
ATOM 1306 C C . LYS A 1 157 ? 5.422 -6.108 -4.172 1.00 98.06 157 LYS A C 1
ATOM 1308 O O . LYS A 1 157 ? 5.680 -5.231 -3.347 1.00 98.06 157 LYS A O 1
ATOM 1313 N N . VAL A 1 158 ? 5.476 -5.896 -5.489 1.00 98.25 158 VAL A N 1
ATOM 1314 C CA . VAL A 1 158 ? 5.806 -4.594 -6.090 1.00 98.25 158 VAL A CA 1
ATOM 1315 C C . VAL A 1 158 ? 4.772 -3.544 -5.687 1.00 98.25 158 VAL A C 1
ATOM 1317 O O . VAL A 1 158 ? 5.147 -2.456 -5.252 1.00 98.25 158 VAL A O 1
ATOM 1320 N N . ALA A 1 159 ? 3.476 -3.868 -5.757 1.00 98.25 159 ALA A N 1
ATOM 1321 C CA . ALA A 1 159 ? 2.410 -2.957 -5.348 1.00 98.25 159 ALA A CA 1
ATOM 1322 C C . ALA A 1 159 ? 2.523 -2.562 -3.867 1.00 98.25 159 ALA A C 1
ATOM 1324 O O . ALA A 1 159 ? 2.465 -1.374 -3.536 1.00 98.25 159 ALA A O 1
ATOM 1325 N N . TYR A 1 160 ? 2.751 -3.534 -2.980 1.00 97.69 160 TYR A N 1
ATOM 1326 C CA . TYR A 1 160 ? 2.993 -3.280 -1.560 1.00 97.69 160 TYR A CA 1
ATOM 1327 C C . TYR A 1 160 ? 4.203 -2.366 -1.344 1.00 97.69 160 TYR A C 1
ATOM 1329 O O . TYR A 1 160 ? 4.090 -1.343 -0.664 1.00 97.69 160 TYR A O 1
ATOM 1337 N N . PHE A 1 161 ? 5.345 -2.707 -1.946 1.00 97.88 161 PHE A N 1
ATOM 1338 C CA . PHE A 1 161 ? 6.598 -1.970 -1.798 1.00 97.88 161 PHE A CA 1
ATOM 1339 C C . PHE A 1 161 ? 6.481 -0.531 -2.323 1.00 97.88 161 PHE A C 1
ATOM 1341 O O . PHE A 1 161 ? 6.941 0.417 -1.676 1.00 97.88 161 PHE A O 1
ATOM 1348 N N . TYR A 1 162 ? 5.810 -0.349 -3.463 1.00 98.06 162 TYR A N 1
ATOM 1349 C CA . TYR A 1 162 ? 5.512 0.959 -4.036 1.00 98.06 162 TYR A CA 1
ATOM 1350 C C . TYR A 1 162 ? 4.671 1.814 -3.083 1.00 98.06 162 TYR A C 1
ATOM 1352 O O . TYR A 1 162 ? 5.077 2.924 -2.736 1.00 98.06 162 TYR A O 1
ATOM 1360 N N . HIS A 1 163 ? 3.536 1.297 -2.601 1.00 97.06 163 HIS A N 1
ATOM 1361 C CA . HIS A 1 163 ? 2.660 2.057 -1.705 1.00 97.06 163 HIS A CA 1
ATOM 1362 C C . HIS A 1 163 ? 3.319 2.346 -0.352 1.00 97.06 163 HIS A C 1
ATOM 1364 O O . HIS A 1 163 ? 3.189 3.461 0.157 1.00 97.06 163 HIS A O 1
ATOM 1370 N N . ALA A 1 164 ? 4.078 1.396 0.203 1.00 95.81 164 ALA A N 1
ATOM 1371 C CA . ALA A 1 164 ? 4.869 1.606 1.416 1.00 95.81 164 ALA A CA 1
ATOM 1372 C C . ALA A 1 164 ? 5.952 2.683 1.226 1.00 95.81 164 ALA A C 1
ATOM 1374 O O . ALA A 1 164 ? 6.259 3.423 2.161 1.00 95.81 164 ALA A O 1
ATOM 1375 N N . SER A 1 165 ? 6.504 2.811 0.016 1.00 96.94 165 SER A N 1
ATOM 1376 C CA . SER A 1 165 ? 7.459 3.868 -0.338 1.00 96.94 165 SER A CA 1
ATOM 1377 C C . SER A 1 165 ? 6.796 5.224 -0.602 1.00 96.94 165 SER A C 1
ATOM 1379 O O . SER A 1 165 ? 7.429 6.258 -0.380 1.00 96.94 165 SER A O 1
ATOM 1381 N N . LEU A 1 166 ? 5.544 5.231 -1.066 1.00 96.81 166 LEU A N 1
ATOM 1382 C CA . LEU A 1 166 ? 4.796 6.428 -1.458 1.00 96.81 166 LEU A CA 1
ATOM 1383 C C . LEU A 1 166 ? 4.129 7.133 -0.270 1.00 96.81 166 LEU A C 1
ATOM 1385 O O . LEU A 1 166 ? 4.186 8.365 -0.148 1.00 96.81 166 LEU A O 1
ATOM 1389 N N . GLN A 1 167 ? 3.468 6.368 0.600 1.00 95.50 167 GLN A N 1
ATOM 1390 C CA . GLN A 1 167 ? 2.683 6.885 1.717 1.00 95.50 167 GLN A CA 1
ATOM 1391 C C . GLN A 1 167 ? 3.088 6.200 3.018 1.00 95.50 167 GLN A C 1
ATOM 1393 O O . GLN A 1 167 ? 2.978 4.986 3.172 1.00 95.50 167 GLN A O 1
ATOM 1398 N N . GLY A 1 168 ? 3.522 7.006 3.987 1.00 94.19 168 GLY A N 1
ATOM 1399 C CA . GLY A 1 168 ? 3.810 6.503 5.322 1.00 94.19 168 GLY A CA 1
ATOM 1400 C C . GLY A 1 168 ? 2.535 6.036 6.005 1.00 94.19 168 GLY A C 1
ATOM 1401 O O . GLY A 1 168 ? 1.534 6.756 5.985 1.00 94.19 168 GLY A O 1
ATOM 1402 N N . VAL A 1 169 ? 2.593 4.859 6.625 1.00 95.06 169 VAL A N 1
ATOM 1403 C CA . VAL A 1 169 ? 1.469 4.235 7.325 1.00 95.06 169 VAL A CA 1
ATOM 1404 C C . VAL A 1 169 ? 1.891 3.761 8.712 1.00 95.06 169 VAL A C 1
ATOM 1406 O O . VAL A 1 169 ? 2.981 3.219 8.891 1.00 95.06 169 VAL A O 1
ATOM 1409 N N . GLU A 1 170 ? 1.025 3.950 9.701 1.00 95.31 170 GLU A N 1
ATOM 1410 C CA . GLU A 1 170 ? 1.188 3.389 11.043 1.00 95.31 170 GLU A CA 1
ATOM 1411 C C . GLU A 1 170 ? -0.173 3.062 11.664 1.00 95.31 170 GLU A C 1
ATOM 1413 O O . GLU A 1 170 ? -1.206 3.567 11.223 1.00 95.31 170 GLU A O 1
ATOM 1418 N N . ALA A 1 171 ? -0.206 2.227 12.703 1.00 95.31 171 ALA A N 1
ATOM 1419 C CA . ALA A 1 171 ? -1.455 1.969 13.414 1.00 95.31 171 ALA A CA 1
ATOM 1420 C C . ALA A 1 171 ? -1.941 3.237 14.132 1.00 95.31 171 ALA A C 1
ATOM 1422 O O . ALA A 1 171 ? -1.171 3.920 14.817 1.00 95.31 171 ALA A O 1
ATOM 1423 N N . ALA A 1 172 ? -3.233 3.545 14.014 1.00 94.25 172 ALA A N 1
ATOM 1424 C CA . ALA A 1 172 ? -3.830 4.658 14.739 1.00 94.25 172 ALA A CA 1
ATOM 1425 C C . ALA A 1 172 ? -3.704 4.442 16.257 1.00 94.25 172 ALA A C 1
ATOM 1427 O O . ALA A 1 172 ? -3.813 3.301 16.708 1.00 94.25 172 ALA A O 1
ATOM 1428 N N . PRO A 1 173 ? -3.474 5.491 17.070 1.00 92.06 173 PRO A N 1
ATOM 1429 C CA . PRO A 1 173 ? -3.343 5.348 18.515 1.00 92.06 173 PRO A CA 1
ATOM 1430 C C . PRO A 1 173 ? -4.488 4.529 19.115 1.00 92.06 173 PRO A C 1
ATOM 1432 O O . PRO A 1 173 ? -5.657 4.842 18.902 1.00 92.06 173 PRO A O 1
ATOM 1435 N N . ASN A 1 174 ? -4.142 3.490 19.876 1.00 93.00 174 ASN A N 1
ATOM 1436 C CA . ASN A 1 174 ? -5.088 2.573 20.519 1.00 93.00 174 ASN A CA 1
ATOM 1437 C C . ASN A 1 174 ? -5.991 1.770 19.558 1.00 93.00 174 ASN A C 1
ATOM 1439 O O . ASN A 1 174 ? -6.993 1.219 20.012 1.00 93.00 174 ASN A O 1
ATOM 1443 N N . ALA A 1 175 ? -5.658 1.653 18.267 1.00 94.62 175 ALA A N 1
ATOM 1444 C CA . ALA A 1 175 ? -6.430 0.860 17.305 1.00 94.62 175 ALA A CA 1
ATOM 1445 C C . ALA A 1 175 ? -6.615 -0.594 17.770 1.00 94.62 175 ALA A C 1
ATOM 1447 O O . ALA A 1 175 ? -7.733 -1.110 17.763 1.00 94.62 175 ALA A O 1
ATOM 1448 N N . LEU A 1 176 ? -5.547 -1.239 18.254 1.00 95.00 176 LEU A N 1
ATOM 1449 C CA . LEU A 1 176 ? -5.623 -2.610 18.765 1.00 95.00 176 LEU A CA 1
ATOM 1450 C C . LEU A 1 176 ? -6.519 -2.721 20.010 1.00 95.00 176 LEU A C 1
ATOM 1452 O O . LEU A 1 176 ? -7.279 -3.680 20.137 1.00 95.00 176 LEU A O 1
ATOM 1456 N N . ASP A 1 177 ? -6.453 -1.747 20.922 1.00 94.31 177 ASP A N 1
ATOM 1457 C CA . ASP A 1 177 ? -7.306 -1.714 22.119 1.00 94.31 177 ASP A CA 1
ATOM 1458 C C . ASP A 1 177 ? -8.781 -1.507 21.743 1.00 94.31 177 ASP A C 1
ATOM 1460 O O . ASP A 1 177 ? -9.656 -2.192 22.270 1.00 94.31 177 ASP A O 1
ATOM 1464 N N . ALA A 1 178 ? -9.068 -0.635 20.774 1.00 93.50 178 ALA A N 1
ATOM 1465 C CA . ALA A 1 178 ? -10.420 -0.410 20.273 1.00 93.50 178 ALA A CA 1
ATOM 1466 C C . ALA A 1 178 ? -11.031 -1.692 19.681 1.00 93.50 178 ALA A C 1
ATOM 1468 O O . ALA A 1 178 ? -12.141 -2.074 20.058 1.00 93.50 178 ALA A O 1
ATOM 1469 N N . LEU A 1 179 ? -10.281 -2.406 18.834 1.00 93.88 179 LEU A N 1
ATOM 1470 C CA . LEU A 1 179 ? -10.705 -3.689 18.258 1.00 93.88 179 LEU A CA 1
ATOM 1471 C C . LEU A 1 179 ? -10.979 -4.741 19.342 1.00 93.88 179 LEU A C 1
ATOM 1473 O O . LEU A 1 179 ? -12.013 -5.417 19.310 1.00 93.88 179 LEU A O 1
ATOM 1477 N N . LYS A 1 180 ? -10.088 -4.841 20.341 1.00 92.81 180 LYS A N 1
ATOM 1478 C CA . LYS A 1 180 ? -10.247 -5.741 21.497 1.00 92.81 180 LYS A CA 1
ATOM 1479 C C . LYS A 1 180 ? -11.479 -5.387 22.324 1.00 92.81 180 LYS A C 1
ATOM 1481 O O . LYS A 1 180 ? -12.233 -6.278 22.703 1.00 92.81 180 LYS A O 1
ATOM 1486 N N . ARG A 1 181 ? -11.735 -4.102 22.579 1.00 91.88 181 ARG A N 1
ATOM 1487 C CA . ARG A 1 181 ? -12.923 -3.652 23.322 1.00 91.88 181 ARG A CA 1
ATOM 1488 C C . ARG A 1 181 ? -14.214 -4.000 22.602 1.00 91.88 181 ARG A C 1
ATOM 1490 O O . ARG A 1 181 ? -15.143 -4.460 23.259 1.00 91.88 181 ARG A O 1
ATOM 1497 N N . VAL A 1 182 ? -14.285 -3.810 21.286 1.00 91.88 182 VAL A N 1
ATOM 1498 C CA . VAL A 1 182 ? -15.475 -4.181 20.506 1.00 91.88 182 VAL A CA 1
ATOM 1499 C C . VAL A 1 182 ? -15.716 -5.692 20.577 1.00 91.88 182 VAL A C 1
ATOM 1501 O O . VAL A 1 182 ? -16.832 -6.108 20.890 1.00 91.88 182 VAL A O 1
ATOM 1504 N N . ALA A 1 183 ? -14.665 -6.503 20.415 1.00 89.81 183 ALA A N 1
ATOM 1505 C CA . ALA A 1 183 ? -14.753 -7.959 20.548 1.00 89.81 183 ALA A CA 1
ATOM 1506 C C . ALA A 1 183 ? -15.207 -8.395 21.955 1.00 89.81 183 ALA A C 1
ATOM 1508 O O . ALA A 1 183 ? -16.116 -9.213 22.089 1.00 89.81 183 ALA A O 1
ATOM 1509 N N . ASN A 1 184 ? -14.633 -7.802 23.007 1.00 90.81 184 ASN A N 1
ATOM 1510 C CA . ASN A 1 184 ? -14.964 -8.109 24.404 1.00 90.81 184 ASN A CA 1
ATOM 1511 C C . ASN A 1 184 ? -16.396 -7.708 24.795 1.00 90.81 184 ASN A C 1
ATOM 1513 O O . ASN A 1 184 ? -16.924 -8.221 25.774 1.00 90.81 184 ASN A O 1
ATOM 1517 N N . ASN A 1 185 ? -17.032 -6.805 24.043 1.00 89.62 185 ASN A N 1
ATOM 1518 C CA . ASN A 1 185 ? -18.444 -6.452 24.216 1.00 89.62 185 ASN A CA 1
ATOM 1519 C C . ASN A 1 185 ? -19.389 -7.338 23.382 1.00 89.62 185 ASN A C 1
ATOM 1521 O O . ASN A 1 185 ? -20.574 -7.028 23.274 1.00 89.62 185 ASN A O 1
ATOM 1525 N N . HIS A 1 186 ? -18.882 -8.427 22.791 1.00 88.69 186 HIS A N 1
ATOM 1526 C CA . HIS A 1 186 ? -19.642 -9.361 21.952 1.00 88.69 186 HIS A CA 1
ATOM 1527 C C . HIS A 1 186 ? -20.366 -8.684 20.776 1.00 88.69 186 HIS A C 1
ATOM 1529 O O . HIS A 1 186 ? -21.420 -9.141 20.332 1.00 88.69 186 HIS A O 1
ATOM 1535 N N . LEU A 1 187 ? -19.804 -7.583 20.271 1.00 91.44 187 LEU A N 1
ATOM 1536 C CA . LEU A 1 187 ? -20.288 -6.929 19.063 1.00 91.44 187 LEU A CA 1
ATOM 1537 C C . LEU A 1 187 ? -19.652 -7.596 17.846 1.00 91.44 187 LEU A C 1
ATOM 1539 O O . LEU A 1 187 ? -18.445 -7.849 17.825 1.00 91.44 187 LEU A O 1
ATOM 1543 N N . ALA A 1 188 ? -20.456 -7.840 16.813 1.00 92.44 188 ALA A N 1
ATOM 1544 C CA . ALA A 1 188 ? -19.908 -8.229 15.524 1.00 92.44 188 ALA A CA 1
ATOM 1545 C C . ALA A 1 188 ? -19.094 -7.056 14.962 1.00 92.44 188 ALA A C 1
ATOM 1547 O O . ALA A 1 188 ? -19.485 -5.894 15.094 1.00 92.44 188 ALA A O 1
ATOM 1548 N N . GLN A 1 189 ? -17.961 -7.345 14.334 1.00 92.94 189 GLN A N 1
ATOM 1549 C CA . GLN A 1 189 ? -17.162 -6.315 13.689 1.00 92.94 189 GLN A CA 1
ATOM 1550 C C . GLN A 1 189 ? -16.585 -6.805 12.373 1.00 92.94 189 GLN A C 1
ATOM 1552 O O . GLN A 1 189 ? -16.318 -7.993 12.212 1.00 92.94 189 GLN A O 1
ATOM 1557 N N . GLY A 1 190 ? -16.415 -5.876 11.442 1.00 91.56 190 GLY A N 1
ATOM 1558 C CA . GLY A 1 190 ? -15.884 -6.151 10.116 1.00 91.56 190 GLY A CA 1
ATOM 1559 C C . GLY A 1 190 ? -15.228 -4.918 9.518 1.00 91.56 190 GLY A C 1
ATOM 1560 O O . GLY A 1 190 ? -15.330 -3.817 10.063 1.00 91.56 190 GLY A O 1
ATOM 1561 N N . VAL A 1 191 ? -14.548 -5.116 8.398 1.00 91.69 191 VAL A N 1
ATOM 1562 C CA . VAL A 1 191 ? -13.880 -4.051 7.651 1.00 91.69 191 VAL A CA 1
ATOM 1563 C C . VAL A 1 191 ? -14.687 -3.738 6.397 1.00 91.69 191 VAL A C 1
ATOM 1565 O O . VAL A 1 191 ? -15.112 -4.649 5.692 1.00 91.69 191 VAL A O 1
ATOM 1568 N N . ILE A 1 192 ? -14.884 -2.449 6.130 1.00 92.00 192 ILE A N 1
ATOM 1569 C CA . ILE A 1 192 ? -15.410 -1.916 4.873 1.00 92.00 192 ILE A CA 1
ATOM 1570 C C . ILE A 1 192 ? -14.448 -0.805 4.460 1.00 92.00 192 ILE A C 1
ATOM 1572 O O . ILE A 1 192 ? -14.452 0.269 5.059 1.00 92.00 192 ILE A O 1
ATOM 1576 N N . ALA A 1 193 ? -13.582 -1.097 3.495 1.00 89.69 193 ALA A N 1
ATOM 1577 C CA . ALA A 1 193 ? -12.526 -0.197 3.053 1.00 89.69 193 ALA A CA 1
ATOM 1578 C C . ALA A 1 193 ? -12.207 -0.435 1.575 1.00 89.69 193 ALA A C 1
ATOM 1580 O O . ALA A 1 193 ? -12.364 -1.558 1.092 1.00 89.69 193 ALA A O 1
ATOM 1581 N N . ASP A 1 194 ? -11.682 0.596 0.915 1.00 88.81 194 ASP A N 1
ATOM 1582 C CA . ASP A 1 194 ? -11.110 0.518 -0.433 1.00 88.81 194 ASP A CA 1
ATOM 1583 C C . ASP A 1 194 ? -9.745 -0.186 -0.362 1.00 88.81 194 ASP A C 1
ATOM 1585 O O . ASP A 1 194 ? -8.671 0.421 -0.401 1.00 88.81 194 ASP A O 1
ATOM 1589 N N . ALA A 1 195 ? -9.798 -1.491 -0.109 1.00 91.12 195 ALA A N 1
ATOM 1590 C CA . ALA A 1 195 ? -8.633 -2.319 0.137 1.00 91.12 195 ALA A CA 1
ATOM 1591 C C . ALA A 1 195 ? -7.923 -2.692 -1.168 1.00 91.12 195 ALA A C 1
ATOM 1593 O O . ALA A 1 195 ? -8.492 -2.730 -2.251 1.00 91.12 195 ALA A O 1
ATOM 1594 N N . GLN A 1 196 ? -6.644 -3.000 -1.040 1.00 95.56 196 GLN A N 1
ATOM 1595 C CA . GLN A 1 196 ? -5.809 -3.598 -2.068 1.00 95.56 196 GLN A CA 1
ATOM 1596 C C . GLN A 1 196 ? -5.368 -4.990 -1.591 1.00 95.56 196 GLN A C 1
ATOM 1598 O O . GLN A 1 196 ? -5.455 -5.273 -0.390 1.00 95.56 196 GLN A O 1
ATOM 1603 N N . PRO A 1 197 ? -4.839 -5.858 -2.472 1.00 93.75 197 PRO A N 1
ATOM 1604 C CA . PRO A 1 197 ? -4.377 -7.194 -2.076 1.00 93.75 197 PRO A CA 1
ATOM 1605 C C . PRO A 1 197 ? -3.397 -7.185 -0.886 1.00 93.75 197 PRO A C 1
ATOM 1607 O O . PRO A 1 197 ? -3.433 -8.055 -0.020 1.00 93.75 197 PRO A O 1
ATOM 1610 N N . PHE A 1 198 ? -2.582 -6.131 -0.771 1.00 94.75 198 PHE A N 1
ATOM 1611 C CA . PHE A 1 198 ? -1.612 -5.948 0.312 1.00 94.75 198 PHE A CA 1
ATOM 1612 C C . PHE A 1 198 ? -2.155 -5.261 1.574 1.00 94.75 198 PHE A C 1
ATOM 1614 O O . PHE A 1 198 ? -1.429 -5.127 2.564 1.00 94.75 198 PHE A O 1
ATOM 1621 N N . THR A 1 199 ? -3.407 -4.798 1.573 1.00 95.06 199 THR A N 1
ATOM 1622 C CA . THR A 1 199 ? -3.959 -3.998 2.674 1.00 95.06 199 THR A CA 1
ATOM 1623 C C . THR A 1 199 ? -4.047 -4.790 3.973 1.00 95.06 199 THR A C 1
ATOM 1625 O O . THR A 1 199 ? -3.712 -4.251 5.028 1.00 95.06 199 THR A O 1
ATOM 1628 N N . LEU A 1 200 ? -4.444 -6.066 3.926 1.00 92.00 200 LEU A N 1
ATOM 1629 C CA . LEU A 1 200 ? -4.506 -6.896 5.130 1.00 92.00 200 LEU A CA 1
ATOM 1630 C C . LEU A 1 200 ? -3.104 -7.144 5.726 1.00 92.00 200 LEU A C 1
ATOM 1632 O O . LEU A 1 200 ? -2.933 -6.849 6.912 1.00 92.00 200 LEU A O 1
ATOM 1636 N N . PRO A 1 201 ? -2.086 -7.587 4.956 1.00 92.88 201 PRO A N 1
ATOM 1637 C CA . PRO A 1 201 ? -0.717 -7.680 5.464 1.00 92.88 201 PRO A CA 1
ATOM 1638 C C . PRO A 1 201 ? -0.194 -6.372 6.067 1.00 92.88 201 PRO A C 1
ATOM 1640 O O . PRO A 1 201 ? 0.329 -6.362 7.184 1.00 92.88 201 PRO A O 1
ATOM 1643 N N . GLN A 1 202 ? -0.405 -5.244 5.380 1.00 94.50 202 GLN A N 1
ATOM 1644 C CA . GLN A 1 202 ? -0.003 -3.924 5.867 1.00 94.50 202 GLN A CA 1
ATOM 1645 C C . GLN A 1 202 ? -0.697 -3.568 7.191 1.00 94.50 202 GLN A C 1
ATOM 1647 O O . GLN A 1 202 ? -0.052 -3.076 8.120 1.00 94.50 202 GLN A O 1
ATOM 1652 N N . PHE A 1 203 ? -1.997 -3.848 7.298 1.00 93.94 203 PHE A N 1
ATOM 1653 C CA . PHE A 1 203 ? -2.793 -3.603 8.495 1.00 93.94 203 PHE A CA 1
ATOM 1654 C C . PHE A 1 203 ? -2.312 -4.423 9.692 1.00 93.94 203 PHE A C 1
ATOM 1656 O O . PHE A 1 203 ? -2.063 -3.863 10.763 1.00 93.94 203 PHE A O 1
ATOM 1663 N N . LEU A 1 204 ? -2.133 -5.733 9.510 1.00 91.75 204 LEU A N 1
ATOM 1664 C CA . LEU A 1 204 ? -1.659 -6.626 10.565 1.00 91.75 204 LEU A CA 1
ATOM 1665 C C . LEU A 1 204 ? -0.255 -6.231 11.023 1.00 91.75 204 LEU A C 1
ATOM 1667 O O . LEU A 1 204 ? -0.025 -6.117 12.227 1.00 91.75 204 LEU A O 1
ATOM 1671 N N . ARG A 1 205 ? 0.654 -5.942 10.082 1.00 91.75 205 ARG A N 1
ATOM 1672 C CA . ARG A 1 205 ? 2.009 -5.445 10.367 1.00 91.75 205 ARG A CA 1
ATOM 1673 C C . ARG A 1 205 ? 1.974 -4.194 11.241 1.00 91.75 205 ARG A C 1
ATOM 1675 O O . ARG A 1 205 ? 2.601 -4.157 12.296 1.00 91.75 205 ARG A O 1
ATOM 1682 N N . CYS A 1 206 ? 1.177 -3.194 10.865 1.00 93.38 206 CYS A N 1
ATOM 1683 C CA . CYS A 1 206 ? 1.037 -1.976 11.657 1.00 93.38 206 CYS A CA 1
ATOM 1684 C C . CYS A 1 206 ? 0.444 -2.252 13.046 1.00 93.38 206 CYS A C 1
ATOM 1686 O O . CYS A 1 206 ? 0.939 -1.705 14.031 1.00 93.38 206 CYS A O 1
ATOM 1688 N N . LEU A 1 207 ? -0.580 -3.101 13.169 1.00 93.38 207 LEU A N 1
ATOM 1689 C CA . LEU A 1 207 ? -1.186 -3.410 14.467 1.00 93.38 207 LEU A CA 1
ATOM 1690 C C . LEU A 1 207 ? -0.260 -4.192 15.410 1.00 93.38 207 LEU A C 1
ATOM 1692 O O . LEU A 1 207 ? -0.338 -3.967 16.619 1.00 93.38 207 LEU A O 1
ATOM 1696 N N . LYS A 1 208 ? 0.628 -5.060 14.894 1.00 91.81 208 LYS A N 1
ATOM 1697 C CA . LYS A 1 208 ? 1.628 -5.787 15.710 1.00 91.81 208 LYS A CA 1
ATOM 1698 C C . LYS A 1 208 ? 2.484 -4.825 16.550 1.00 91.81 208 LYS A C 1
ATOM 1700 O O . LYS A 1 208 ? 2.886 -5.171 17.657 1.00 91.81 208 LYS A O 1
ATOM 1705 N N . THR A 1 209 ? 2.700 -3.593 16.077 1.00 91.62 209 THR A N 1
ATOM 1706 C CA . THR A 1 209 ? 3.452 -2.557 16.816 1.00 91.62 209 THR A CA 1
ATOM 1707 C C . THR A 1 209 ? 2.777 -2.116 18.123 1.00 91.62 209 THR A C 1
ATOM 1709 O O . THR A 1 209 ? 3.439 -1.575 19.005 1.00 91.62 209 THR A O 1
ATOM 1712 N N . GLN A 1 210 ? 1.472 -2.366 18.278 1.00 93.56 210 GLN A N 1
ATOM 1713 C CA . GLN A 1 210 ? 0.695 -2.031 19.478 1.00 93.56 210 GLN A CA 1
ATOM 1714 C C . GLN A 1 210 ? 0.533 -3.214 20.444 1.00 93.56 210 GLN A C 1
ATOM 1716 O O . GLN A 1 210 ? -0.093 -3.068 21.496 1.00 93.56 210 GLN A O 1
ATOM 1721 N N . GLY A 1 211 ? 1.078 -4.385 20.104 1.00 90.62 211 GLY A N 1
ATOM 1722 C CA . GLY A 1 211 ? 1.068 -5.583 20.937 1.00 90.62 211 GLY A CA 1
ATOM 1723 C C . GLY A 1 211 ? 0.598 -6.832 20.194 1.00 90.62 211 GLY A C 1
ATOM 1724 O O . GLY A 1 211 ? 0.486 -6.867 18.972 1.00 90.62 211 GLY A O 1
ATOM 1725 N N . THR A 1 212 ? 0.309 -7.887 20.955 1.00 87.56 212 THR A N 1
ATOM 1726 C CA . THR A 1 212 ? -0.093 -9.181 20.396 1.00 87.56 212 THR A CA 1
ATOM 1727 C C . THR A 1 212 ? -1.486 -9.111 19.774 1.00 87.56 212 THR A C 1
ATOM 1729 O O . THR A 1 212 ? -2.461 -8.705 20.432 1.00 87.56 212 THR A O 1
ATOM 1732 N N . LEU A 1 213 ? -1.561 -9.530 18.511 1.00 83.12 213 LEU A N 1
ATOM 1733 C CA . LEU A 1 213 ? -2.803 -9.678 17.764 1.00 83.12 213 LEU A CA 1
ATOM 1734 C C . LEU A 1 213 ? -3.617 -10.865 18.303 1.00 83.12 213 LEU A C 1
ATOM 1736 O O . LEU A 1 213 ? -3.029 -11.882 18.675 1.00 83.12 213 LEU A O 1
ATOM 1740 N N . PRO A 1 214 ? -4.956 -10.760 18.367 1.00 71.12 214 PRO A N 1
ATOM 1741 C CA . PRO A 1 214 ? -5.799 -11.922 18.624 1.00 71.12 214 PRO A CA 1
ATOM 1742 C C . PRO A 1 214 ? -5.667 -12.944 17.478 1.00 71.12 214 PRO A C 1
ATOM 1744 O O . PRO A 1 214 ? -5.260 -12.563 16.376 1.00 71.12 214 PRO A O 1
ATOM 1747 N N . PRO A 1 215 ? -6.021 -14.223 17.706 1.00 68.25 215 PRO A N 1
ATOM 1748 C CA . PRO A 1 215 ? -6.102 -15.195 16.625 1.00 68.25 215 PRO A CA 1
ATOM 1749 C C . PRO A 1 215 ? -7.030 -14.649 15.540 1.00 68.25 215 PRO A C 1
ATOM 1751 O O . PRO A 1 215 ? -8.146 -14.218 15.839 1.00 68.25 215 PRO A O 1
ATOM 1754 N N . LEU A 1 216 ? -6.553 -14.637 14.299 1.00 61.31 216 LEU A N 1
ATOM 1755 C CA . LEU A 1 216 ? -7.416 -14.403 13.149 1.00 61.31 216 LEU A CA 1
ATOM 1756 C C . LEU A 1 216 ? -8.285 -15.660 13.031 1.00 61.31 216 LEU A C 1
ATOM 1758 O O . LEU A 1 216 ? -7.743 -16.759 12.908 1.00 61.31 216 LEU A O 1
ATOM 1762 N N . GLY A 1 217 ? -9.590 -15.495 13.257 1.00 47.91 217 GLY A N 1
ATOM 1763 C CA . GLY A 1 217 ? -10.567 -16.586 13.235 1.00 47.91 217 GLY A CA 1
ATOM 1764 C C . GLY A 1 217 ? -10.766 -17.187 11.854 1.00 47.91 217 GLY A C 1
ATOM 1765 O O . GLY A 1 217 ? -10.401 -16.520 10.861 1.00 47.91 217 GLY A O 1
#

=== Feature glossary ===
Feature key, reading from the visual/contextual features back to the raw sequence:

Rendered structure images. Structure images are PyMOL renders from six orthogonal camera directions. Cartoon representation draws helices as coils and strands as arrows; sticks shows the backbone as bonds; surface shows the solvent-excluded envelope. Rainbow coloring maps sequence position to hue (blue→red, N→C); chain coloring assigns a distinct color per polypeptide.

Contact-map, Ramachandran, and PAE plots. Three diagnostic plots accompany the record. The Cα contact map visualizes the tertiary structure as a 2D adjacency matrix (8 Å cutoff, sequence-local contacts suppressed). The Ramachandran plot shows the distribution of backbone (φ, ψ) torsions, with points in the α and β basins reflecting secondary structure content. The PAE plot shows AlphaFold's i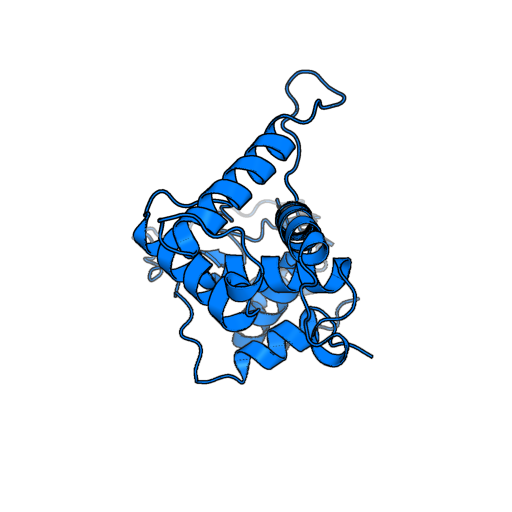nter-residue confidence as a color matrix.

InterPro / GO / CATH / organism. The annotation block draws on four external resources. InterPro: which protein families and domains the sequence belongs to. GO: standardized terms for what the protein does, what process it participates in, and where in the cell it acts. CATH: which structural fold it has in the CATH hierarchy. Organism: the species of origin.

Nearest PDB structures. Structural nearest neighbors (via Foldseek easy-search vs the PDB). Reported per hit: target PDB id, E-value, and alignment TM-score. A TM-score above ~0.5 is the conventional threshold for 'same fold'.

Predicted aligned error. Predicted aligned error is AlphaFold's pairwise confidence. Unlike pLDDT (per-residue), PAE is per-residue-pair and captures whether two parts of the structure are correctly placed relative to each other. Units are ångströms of expected positional error.

Solvent-accessible surface area. SASA measures how much of the protein is reachable by solvent. It is computed by rolling a water-sized probe over the atomic surface and summing the exposed area (Å²). Per-residue SASA distinguishes core (buried, low SASA) from surface (exposed, high SASA) residues; total SASA is a whole-molecule size measure.

B-factor. Crystallographic B-factors measure how 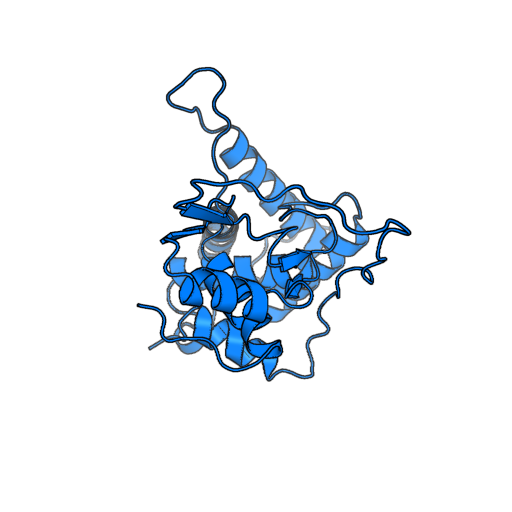much each atom's electron density is smeared out, in Å². They rise in mobile loops and surface residues and fall in the buried interior. In AlphaFold models this column is repurposed to hold pLDDT instead.

pLDDT. For AlphaFold models, the B-factor field carries pLDDT — the model's own estimate of local accuracy on a 0–100 scale. Regions with pLDDT<50 should be treated as essentially unmodeled; they often correspond to intrinsically disordered segments.

Backbone torsions (φ/ψ). φ (phi) and ψ (psi) are the two rotatable backbone dihedrals per residue: φ is the C(i-1)–N–Cα–C torsion, ψ is the N–Cα–C–N(i+1) torsion, both in degrees on (−180°, 180°]. α-helical residues cluster near (−60°, −45°); β-strand residues near (−120°, +130°). A Ramachandran plot is simply a scatter of (φ, ψ) for every residue.

Radius of gyration, Cα contacts, bounding box. Radius of gyration (Rg) is the root-mean-square distance of Cα atoms from their centroid — a single number for overall size and compactness. A globular domain of N residues has Rg ≈ 2.2·N^0.38 Å; an extended or disordered chain has a much larger Rg. The Cα contact count is the number of residue pairs whose Cα atoms are within 8 Å and are more than four positions apart in sequence — a standard proxy for tertiary packing density. The bounding box is the smallest axis-aligned box enclosing all Cα atoms.

Secondary structure (3-state, P-SEA). Three-state secondary structure (P-SEA) collapses the eight DSSP classes into helix (a), strand (b), and coil (c). P-SEA assigns these from Cα geometry alone — distances and angles — without requiring backbone oxygens, so it works on any Cα trace.

Secondary structure (8-state, DSSP). Secondary structure is the local, repeating backbone conformation. DSSP classifies it into eight states by reading the hydrogen-bond network: three helix types (H, G, I), two β types (E, B), two non-regular types (T, S), and unstructured coil (-).

Foldseek 3Di. The Foldseek 3Di string encodes local tertiary geometry as a 20-letter alphabet — one character per residue — derived from the relative positions of nearby Cα atoms. Unlike the amino-acid sequence, 3Di is a direct function of the 3D structure, so two proteins with the same fold have similar 3Di strings even at low sequence identity.

mmCIF coordinates. Structure coordinates are given as an mmCIF _atom_site loop: one row per atom with element, residue name, chain id, sequence number, and x/y/z position in Å. Only the four main-chain atoms per residue are included here; side chains are omitted to keep the record compact.

Sequence. This is the polypeptide sequence — one letter per residue, N-terminus first. Length ranges from a few dozen residues for small domains to over a thousand for large multi-domain proteins.